Protein AF-A0A0D7AIY3-F1 (afdb_monomer)

Mean predicted aligned error: 9.05 Å

Secondary structure (DSSP, 8-state):
-EE-SS-HHHHHHHHHHHHTT-GGGSS-EE-GGGG---HHHHHS-------THHHHHH-BS-TTSSS-PBP-TTS--EEES-GGGGTTSGGGEEE-----HHHHHHHHHHHHHHHH--SSSSHHHHHH-----HHHHHHHHHHHHTT-S-HHHHHHTTGGG-TT---TT----------------GGGS-TT--GGGSHHHHHHHHHHHHHHHHHTT----------

Structure (mmCIF, N/CA/C/O backbone):
data_AF-A0A0D7AIY3-F1
#
_entry.id   AF-A0A0D7AIY3-F1
#
loop_
_atom_site.group_PDB
_atom_site.id
_atom_site.type_symbol
_atom_site.label_atom_id
_atom_site.label_alt_id
_atom_site.label_comp_id
_atom_site.label_asym_id
_atom_site.label_entity_id
_atom_site.label_seq_id
_atom_site.pdbx_PDB_ins_code
_atom_site.Cartn_x
_atom_site.Cartn_y
_atom_site.Cartn_z
_atom_site.occupancy
_atom_site.B_iso_or_equiv
_atom_site.auth_seq_id
_atom_site.auth_comp_id
_atom_site.auth_asym_id
_atom_site.auth_atom_id
_atom_site.pdbx_PDB_model_num
ATOM 1 N N . MET A 1 1 ? -4.088 -6.810 -6.093 1.00 93.50 1 MET A N 1
ATOM 2 C CA . MET A 1 1 ? -3.017 -7.833 -6.124 1.00 93.50 1 MET A CA 1
ATOM 3 C C . MET A 1 1 ? -2.343 -7.869 -4.767 1.00 93.50 1 MET A C 1
ATOM 5 O O . MET A 1 1 ? -2.075 -6.802 -4.228 1.00 93.50 1 MET A O 1
ATOM 9 N N . ILE A 1 2 ? -2.029 -9.062 -4.266 1.00 97.25 2 ILE A N 1
ATOM 10 C CA . ILE A 1 2 ? -1.171 -9.271 -3.094 1.00 97.25 2 ILE A CA 1
ATOM 11 C C . ILE A 1 2 ? 0.166 -9.843 -3.556 1.00 97.25 2 ILE A C 1
ATOM 13 O O . ILE A 1 2 ? 0.197 -10.751 -4.381 1.00 97.25 2 ILE A O 1
ATOM 17 N N . TRP A 1 3 ? 1.270 -9.312 -3.030 1.00 97.81 3 TRP A N 1
ATOM 18 C CA . TRP A 1 3 ? 2.608 -9.852 -3.262 1.00 97.81 3 TRP A CA 1
ATOM 19 C C . TRP A 1 3 ? 3.368 -9.908 -1.939 1.00 97.81 3 TRP A C 1
ATOM 21 O O . TRP A 1 3 ? 3.744 -8.871 -1.399 1.00 97.81 3 TRP A O 1
ATOM 31 N N . SER A 1 4 ? 3.584 -11.102 -1.398 1.00 96.94 4 SER A N 1
ATOM 32 C CA . SER A 1 4 ? 4.187 -11.313 -0.081 1.00 96.94 4 SER A CA 1
ATOM 33 C C . SER A 1 4 ? 5.540 -12.021 -0.171 1.00 96.94 4 SER A C 1
ATOM 35 O O . SER A 1 4 ? 5.775 -12.837 -1.060 1.00 96.94 4 SER A O 1
ATOM 37 N N . SER A 1 5 ? 6.434 -11.715 0.775 1.00 95.94 5 SER A N 1
ATOM 38 C CA . SER A 1 5 ? 7.714 -12.419 0.946 1.00 95.94 5 SER A CA 1
ATOM 39 C C . SER A 1 5 ? 7.600 -13.689 1.802 1.00 95.94 5 SER A C 1
ATOM 41 O O . SER A 1 5 ? 8.601 -14.400 1.957 1.00 95.94 5 SER A O 1
ATOM 43 N N . ALA A 1 6 ? 6.412 -13.970 2.350 1.00 96.38 6 ALA A N 1
ATOM 44 C CA . ALA A 1 6 ? 6.097 -15.177 3.110 1.00 96.38 6 ALA A CA 1
ATOM 45 C C . ALA A 1 6 ? 5.808 -16.376 2.194 1.00 96.38 6 ALA A C 1
ATOM 47 O O . ALA A 1 6 ? 5.492 -16.216 1.013 1.00 96.38 6 ALA A O 1
ATOM 48 N N . GLN A 1 7 ? 5.933 -17.588 2.736 1.00 96.62 7 GLN A N 1
ATOM 49 C CA . GLN A 1 7 ? 5.678 -18.814 1.979 1.00 96.62 7 GLN A CA 1
ATOM 50 C C . GLN A 1 7 ? 4.193 -18.951 1.594 1.00 96.62 7 GLN A C 1
ATOM 52 O O . GLN A 1 7 ? 3.335 -18.420 2.303 1.00 96.62 7 GLN A O 1
ATOM 57 N N . PRO A 1 8 ? 3.868 -19.692 0.514 1.00 97.69 8 PRO A N 1
ATOM 58 C CA . PRO A 1 8 ? 2.501 -19.798 -0.002 1.00 97.69 8 PRO A CA 1
ATOM 59 C C . PRO A 1 8 ? 1.444 -20.178 1.041 1.00 97.69 8 PRO A C 1
ATOM 61 O O . PRO A 1 8 ? 0.376 -19.576 1.064 1.00 97.69 8 PRO A O 1
ATOM 64 N N . HIS A 1 9 ? 1.749 -21.115 1.946 1.00 97.06 9 HIS A N 1
ATOM 65 C CA . HIS A 1 9 ? 0.802 -21.540 2.981 1.00 97.06 9 HIS A CA 1
ATOM 66 C C . HIS A 1 9 ? 0.438 -20.394 3.943 1.00 97.06 9 HIS A C 1
ATOM 68 O O . HIS A 1 9 ? -0.735 -20.208 4.250 1.00 97.06 9 HIS A O 1
ATOM 74 N N . SER A 1 10 ? 1.418 -19.584 4.366 1.00 96.88 10 SER A N 1
ATOM 75 C CA . SER A 1 10 ? 1.182 -18.444 5.259 1.00 96.88 10 SER A CA 1
ATOM 76 C C . SER A 1 10 ? 0.397 -17.346 4.543 1.00 96.88 10 SER A C 1
ATOM 78 O O . SER A 1 10 ? -0.487 -16.733 5.127 1.00 96.88 10 SER A O 1
ATOM 80 N N . VAL A 1 11 ? 0.700 -17.101 3.262 1.00 97.25 11 VAL A N 1
ATOM 81 C CA . VAL A 1 11 ? -0.032 -16.120 2.445 1.00 97.25 11 VAL A CA 1
ATOM 82 C C . VAL A 1 11 ? -1.482 -16.543 2.249 1.00 97.25 11 VAL A C 1
ATOM 84 O O . VAL A 1 11 ? -2.364 -15.696 2.332 1.00 97.25 11 VAL A O 1
ATOM 87 N N . SER A 1 12 ? -1.732 -17.835 2.030 1.00 95.50 12 SER A N 1
ATOM 88 C CA . SER A 1 12 ? -3.086 -18.371 1.894 1.00 95.50 12 SER A CA 1
ATOM 89 C C . SER A 1 12 ? -3.919 -18.142 3.157 1.00 95.50 12 SER A C 1
ATOM 91 O O . SER A 1 12 ? -5.044 -17.663 3.047 1.00 95.50 12 SER A O 1
ATOM 93 N N . ASP A 1 13 ? -3.371 -18.448 4.338 1.00 94.81 13 ASP A N 1
ATOM 94 C CA . ASP A 1 13 ? -4.053 -18.223 5.620 1.00 94.81 13 ASP A CA 1
ATOM 95 C C . ASP A 1 13 ? -4.334 -16.727 5.845 1.00 94.81 13 ASP A C 1
ATOM 97 O O . ASP A 1 13 ? -5.490 -16.341 6.020 1.00 94.81 13 ASP A O 1
ATOM 101 N N . MET A 1 14 ? -3.319 -15.865 5.701 1.00 94.62 14 MET A N 1
ATOM 102 C CA . MET A 1 14 ? -3.486 -14.411 5.842 1.00 94.62 14 MET A CA 1
ATOM 103 C C . MET A 1 14 ? -4.541 -13.841 4.887 1.00 94.62 14 MET A C 1
ATOM 105 O O . MET A 1 14 ? -5.381 -13.050 5.300 1.00 94.62 14 MET A O 1
ATOM 109 N N . VAL A 1 15 ? -4.525 -14.237 3.610 1.00 94.88 15 VAL A N 1
ATOM 110 C CA . VAL A 1 15 ? -5.493 -13.721 2.632 1.00 94.88 15 VAL A CA 1
ATOM 111 C C . VAL A 1 15 ? -6.910 -14.182 2.963 1.00 94.88 15 VAL A C 1
ATOM 113 O O . VAL A 1 15 ? -7.811 -13.352 2.928 1.00 94.88 15 VAL A O 1
ATOM 116 N N . SER A 1 16 ? -7.106 -15.449 3.345 1.00 92.94 16 SER A N 1
ATOM 117 C CA . SER A 1 16 ? -8.440 -15.943 3.717 1.00 92.94 16 SER A CA 1
ATOM 118 C C . SER A 1 16 ? -9.047 -15.190 4.904 1.00 92.94 16 SER A C 1
ATOM 120 O O . SER A 1 16 ? -10.242 -14.912 4.910 1.00 92.94 16 SER A O 1
ATOM 122 N N . ARG A 1 17 ? -8.215 -14.800 5.879 1.00 90.94 17 ARG A N 1
ATOM 1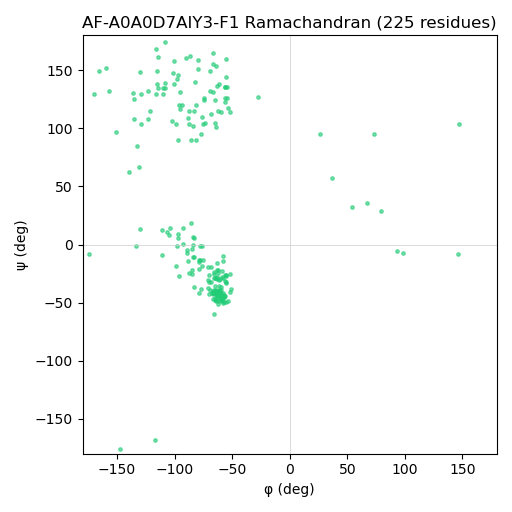23 C CA . ARG A 1 17 ? -8.641 -14.041 7.061 1.00 90.94 17 ARG A CA 1
ATOM 124 C C . ARG A 1 17 ? -8.884 -12.564 6.762 1.00 90.94 17 ARG A C 1
ATOM 126 O O . ARG A 1 17 ? -9.799 -11.983 7.315 1.00 90.94 17 ARG A O 1
ATOM 133 N N . CYS A 1 18 ? -8.064 -11.943 5.913 1.00 90.12 18 CYS A N 1
ATOM 134 C CA . CYS A 1 18 ? -8.168 -10.505 5.644 1.00 90.12 18 CYS A CA 1
ATOM 135 C C . CYS A 1 18 ? -9.191 -10.141 4.559 1.00 90.12 18 CYS A C 1
ATOM 137 O O . CYS A 1 18 ? -9.637 -8.998 4.524 1.00 90.12 18 CYS A O 1
ATOM 139 N N . PHE A 1 19 ? -9.495 -11.053 3.631 1.00 90.38 19 PHE A N 1
ATOM 140 C CA . PHE A 1 19 ? -10.350 -10.766 2.475 1.00 90.38 19 PHE A CA 1
ATOM 141 C C . PHE A 1 19 ? -11.707 -11.475 2.518 1.00 90.38 19 PHE A C 1
ATOM 143 O O . PHE A 1 19 ? -12.545 -11.144 1.690 1.00 90.38 19 PHE A O 1
ATOM 150 N N . GLU A 1 20 ? -11.938 -12.409 3.448 1.00 85.81 20 GLU A N 1
ATOM 151 C CA . GLU A 1 20 ? -13.248 -13.006 3.771 1.00 85.81 20 GLU A CA 1
ATOM 152 C C . GLU A 1 20 ? -14.184 -13.241 2.560 1.00 85.81 20 GLU A C 1
ATOM 154 O O . GLU A 1 20 ? -15.304 -12.734 2.502 1.00 85.81 20 GLU A O 1
ATOM 159 N N . GLY A 1 21 ? -13.741 -14.005 1.555 1.00 85.94 21 GLY A N 1
ATOM 160 C CA . GLY A 1 21 ? -14.555 -14.314 0.367 1.00 85.94 21 GLY A CA 1
ATOM 161 C C . GLY A 1 21 ? -14.370 -13.370 -0.831 1.00 85.94 21 GLY A C 1
ATOM 162 O O . GLY A 1 21 ? -14.884 -13.655 -1.917 1.00 85.94 21 GLY A O 1
ATOM 163 N N . HIS A 1 22 ? -13.595 -12.295 -0.676 1.00 91.62 22 HIS A N 1
ATOM 164 C CA . HIS A 1 22 ? -13.191 -11.374 -1.746 1.00 91.62 22 HIS A CA 1
ATOM 165 C C . HIS A 1 22 ? -11.843 -11.740 -2.391 1.00 91.62 22 HIS A C 1
ATOM 167 O O . HIS A 1 22 ? -11.256 -10.947 -3.129 1.00 91.62 22 HIS A O 1
ATOM 173 N N . GLU A 1 23 ? -11.315 -12.948 -2.171 1.00 91.50 23 GLU A N 1
ATOM 174 C CA . GLU A 1 23 ? -10.031 -13.365 -2.753 1.00 91.50 23 GLU A CA 1
ATOM 175 C C . GLU A 1 23 ? -10.087 -13.405 -4.283 1.00 91.50 23 GLU A C 1
ATOM 177 O O . GLU A 1 23 ? -9.083 -13.171 -4.955 1.00 91.50 23 GLU A O 1
ATOM 182 N N . ARG A 1 24 ? -11.274 -13.676 -4.841 1.00 90.81 24 ARG A N 1
ATOM 183 C CA . ARG A 1 24 ? -11.520 -13.706 -6.291 1.00 90.81 24 ARG A CA 1
ATOM 184 C C . ARG A 1 24 ? -11.485 -12.323 -6.937 1.00 90.81 24 ARG A C 1
ATOM 186 O O . ARG A 1 24 ? -11.265 -12.240 -8.141 1.00 90.81 24 ARG A O 1
ATOM 193 N N . ASP A 1 25 ? -11.644 -11.264 -6.147 1.00 92.25 25 ASP A N 1
ATOM 194 C CA . ASP A 1 25 ? -11.563 -9.881 -6.626 1.00 92.25 25 ASP A CA 1
ATOM 195 C C . ASP A 1 25 ? -10.094 -9.438 -6.800 1.00 92.25 25 ASP A C 1
ATOM 197 O O . ASP A 1 25 ? -9.789 -8.423 -7.434 1.00 92.25 25 ASP A O 1
ATOM 201 N N . LEU A 1 26 ? -9.139 -10.212 -6.266 1.00 92.88 26 LEU A N 1
ATOM 202 C CA . LEU A 1 26 ? -7.713 -9.960 -6.423 1.00 92.88 26 LEU A CA 1
ATOM 203 C C . LEU A 1 26 ? -7.212 -10.482 -7.773 1.00 92.88 26 LEU A C 1
ATOM 205 O O . LEU A 1 26 ? -7.154 -11.682 -8.012 1.00 92.88 26 LEU A O 1
ATOM 209 N N . ALA A 1 27 ? -6.682 -9.577 -8.601 1.00 92.56 27 ALA A N 1
ATOM 210 C CA . ALA A 1 27 ? -6.061 -9.937 -9.884 1.00 92.56 27 ALA A CA 1
ATOM 211 C C . ALA A 1 27 ? -4.927 -10.984 -9.780 1.00 92.56 27 ALA A C 1
ATOM 213 O O . ALA A 1 27 ? -4.635 -11.675 -10.750 1.00 92.56 27 ALA A O 1
ATOM 214 N N . ALA A 1 28 ? -4.252 -11.062 -8.628 1.00 95.12 28 ALA A N 1
ATOM 215 C CA . ALA A 1 28 ? -3.238 -12.072 -8.332 1.00 95.12 28 ALA A CA 1
ATOM 216 C C . ALA A 1 28 ? -2.915 -12.105 -6.830 1.00 95.12 28 ALA A C 1
ATOM 218 O O . ALA A 1 28 ? -2.932 -11.064 -6.157 1.00 95.12 28 ALA A O 1
ATOM 219 N N . ILE A 1 29 ? -2.546 -13.294 -6.343 1.00 97.06 29 ILE A N 1
ATOM 220 C CA . ILE A 1 29 ? -1.984 -13.543 -5.011 1.00 97.06 29 ILE A CA 1
ATOM 221 C C . ILE A 1 29 ? -0.633 -14.227 -5.210 1.00 97.06 29 ILE A C 1
ATOM 223 O O . ILE A 1 29 ? -0.560 -15.376 -5.635 1.00 97.06 29 ILE A O 1
ATOM 227 N N . TRP A 1 30 ? 0.443 -13.499 -4.942 1.00 97.94 30 TRP A N 1
ATOM 228 C CA . TRP A 1 30 ? 1.815 -13.947 -5.143 1.00 97.94 30 TRP A CA 1
ATOM 229 C C . TRP A 1 30 ? 2.545 -14.061 -3.810 1.00 97.94 30 TRP A C 1
ATOM 231 O O . TRP A 1 30 ? 2.484 -13.158 -2.974 1.00 97.94 30 TRP A O 1
ATOM 241 N N . ALA A 1 31 ? 3.264 -15.163 -3.626 1.00 97.81 31 ALA A N 1
ATOM 242 C CA . ALA A 1 31 ? 4.008 -15.468 -2.411 1.00 97.81 31 ALA A CA 1
ATOM 243 C C . ALA A 1 31 ? 5.517 -15.552 -2.694 1.00 97.81 31 ALA A C 1
ATOM 245 O O . ALA A 1 31 ? 5.999 -15.138 -3.755 1.00 97.81 31 ALA A O 1
ATOM 246 N N . ARG A 1 32 ? 6.287 -16.060 -1.728 1.00 97.62 32 ARG A N 1
ATOM 247 C CA . ARG A 1 32 ? 7.754 -16.137 -1.781 1.00 97.62 32 ARG A CA 1
ATOM 248 C C . ARG A 1 32 ? 8.303 -16.862 -3.011 1.00 97.62 32 ARG A C 1
ATOM 250 O O . ARG A 1 32 ? 9.356 -16.488 -3.521 1.00 97.62 32 ARG A O 1
ATOM 257 N N . ASP A 1 33 ? 7.587 -17.866 -3.492 1.00 96.75 33 ASP A N 1
ATOM 258 C CA . ASP A 1 33 ? 7.883 -18.662 -4.688 1.00 96.75 33 ASP A CA 1
ATOM 259 C C . ASP A 1 33 ? 7.874 -17.830 -5.982 1.00 96.75 33 ASP A C 1
ATOM 261 O O . ASP A 1 33 ? 8.537 -18.166 -6.961 1.00 96.75 33 ASP A O 1
ATOM 265 N N . THR A 1 34 ? 7.206 -16.676 -5.977 1.00 96.50 34 THR A N 1
ATOM 266 C CA . THR A 1 34 ? 7.133 -15.773 -7.133 1.00 96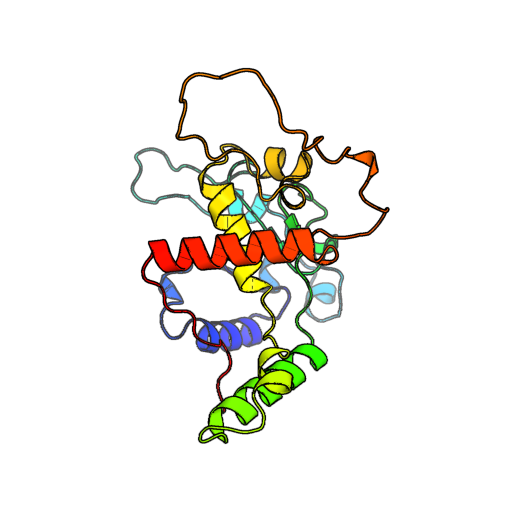.50 34 THR A CA 1
ATOM 267 C C . THR A 1 34 ? 8.257 -14.733 -7.192 1.00 96.50 34 THR A C 1
ATOM 269 O O . THR A 1 34 ? 8.328 -13.981 -8.168 1.00 96.50 34 THR A O 1
ATOM 272 N N . LEU A 1 35 ? 9.132 -14.668 -6.184 1.00 95.81 35 LEU A N 1
ATOM 273 C CA . LEU A 1 35 ? 10.164 -13.629 -6.054 1.00 95.81 35 LEU A CA 1
ATOM 274 C C . LEU A 1 35 ? 11.454 -13.915 -6.841 1.00 95.81 35 LEU A C 1
ATOM 276 O O . LEU A 1 35 ? 12.374 -13.101 -6.806 1.00 95.81 35 LEU A O 1
ATOM 280 N N . GLY A 1 36 ? 11.529 -15.045 -7.553 1.00 94.62 36 GLY A N 1
ATOM 281 C CA . GLY A 1 36 ? 12.718 -15.424 -8.327 1.00 94.62 36 GLY A CA 1
ATOM 282 C C . GLY A 1 36 ? 13.927 -15.746 -7.444 1.00 94.62 36 GLY A C 1
ATOM 283 O O . GLY A 1 36 ? 15.053 -15.400 -7.792 1.00 94.62 36 GLY A O 1
ATOM 284 N N . LEU A 1 37 ? 13.678 -16.349 -6.280 1.00 96.12 37 LEU A N 1
ATOM 285 C CA . LEU A 1 37 ? 14.709 -16.752 -5.324 1.00 96.12 37 LEU A CA 1
ATOM 286 C C . LEU A 1 37 ? 15.365 -18.067 -5.753 1.00 96.12 37 LEU A C 1
ATOM 288 O O . LEU A 1 37 ? 14.717 -18.919 -6.363 1.00 96.12 37 LEU A O 1
ATOM 292 N N . THR A 1 38 ? 16.634 -18.255 -5.387 1.00 96.38 38 THR A N 1
ATOM 293 C CA . THR 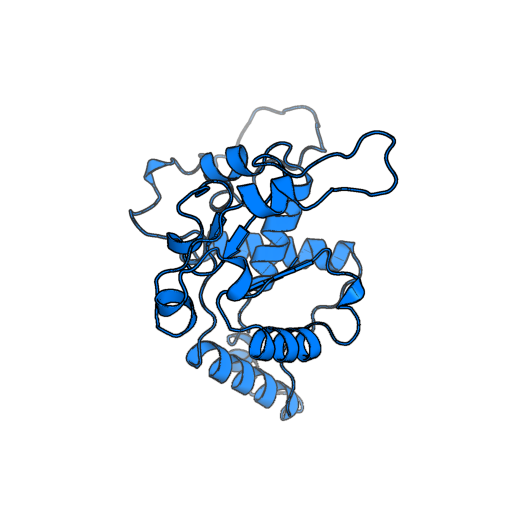A 1 38 ? 17.242 -19.593 -5.396 1.00 96.38 38 THR A CA 1
ATOM 294 C C . THR A 1 38 ? 16.591 -20.480 -4.332 1.00 96.38 38 THR A C 1
ATOM 296 O O . THR A 1 38 ? 15.935 -19.982 -3.420 1.00 96.38 38 THR A O 1
ATOM 299 N N . GLU A 1 39 ? 16.798 -21.794 -4.411 1.00 96.31 39 GLU A N 1
ATOM 300 C CA . GLU A 1 39 ? 16.286 -22.736 -3.407 1.00 96.31 39 GLU A CA 1
ATOM 301 C C . GLU A 1 39 ? 16.774 -22.395 -1.986 1.00 96.31 39 GLU A C 1
ATOM 303 O O . GLU A 1 39 ? 15.976 -22.290 -1.059 1.00 96.31 39 GLU A O 1
ATOM 308 N N . ASP A 1 40 ? 18.065 -22.099 -1.830 1.00 95.31 40 ASP A N 1
ATOM 309 C CA . ASP A 1 40 ? 18.647 -21.661 -0.554 1.00 95.31 40 ASP A CA 1
ATOM 310 C C . ASP A 1 40 ? 17.983 -20.373 -0.031 1.00 95.31 40 ASP A C 1
ATOM 312 O O . ASP A 1 40 ? 17.491 -20.305 1.099 1.00 95.31 40 ASP A O 1
ATOM 316 N N . GLN A 1 41 ? 17.848 -19.366 -0.898 1.00 95.75 41 GLN A N 1
ATOM 317 C CA . GLN A 1 41 ? 17.151 -18.128 -0.557 1.00 95.75 41 GLN A CA 1
ATOM 318 C C . GLN A 1 41 ? 15.671 -18.360 -0.255 1.00 95.75 41 GLN A C 1
ATOM 320 O O . GLN A 1 41 ? 15.082 -17.585 0.493 1.00 95.75 41 GLN A O 1
ATOM 325 N N . TYR A 1 42 ? 15.037 -19.379 -0.830 1.00 96.12 42 TYR A N 1
ATOM 326 C CA . TYR A 1 42 ? 13.640 -19.698 -0.581 1.00 96.12 42 TYR A CA 1
ATOM 327 C C . TYR A 1 42 ? 13.437 -20.244 0.840 1.00 96.12 42 TYR A C 1
ATOM 329 O O . TYR A 1 42 ? 12.517 -19.794 1.527 1.00 96.12 42 TYR A O 1
ATOM 337 N N . TYR A 1 43 ? 14.318 -21.124 1.319 1.00 94.38 43 TYR A N 1
ATOM 338 C CA . TYR A 1 43 ? 14.192 -21.745 2.644 1.00 94.38 43 TYR A CA 1
ATOM 339 C C . TYR A 1 43 ? 14.842 -20.954 3.791 1.00 94.38 43 TYR A C 1
ATOM 341 O O . TYR A 1 43 ? 14.522 -21.203 4.954 1.00 94.38 43 TYR A O 1
ATOM 349 N N . HIS A 1 44 ? 15.682 -19.960 3.493 1.00 93.31 44 HIS A N 1
ATOM 350 C CA . HIS A 1 44 ? 16.370 -19.150 4.503 1.00 93.31 44 HIS A CA 1
ATOM 351 C C . HIS A 1 44 ? 15.981 -17.662 4.477 1.00 93.31 44 HIS A C 1
ATOM 353 O O . HIS A 1 44 ? 15.298 -17.164 3.574 1.00 93.31 44 HIS A O 1
ATOM 359 N N . LYS A 1 45 ? 16.388 -16.917 5.516 1.00 89.88 45 LYS A N 1
ATOM 360 C CA . LYS A 1 45 ? 16.187 -15.463 5.575 1.00 89.88 45 LYS A CA 1
ATOM 361 C C . LYS A 1 45 ? 17.075 -14.804 4.521 1.00 89.88 45 LYS A C 1
ATOM 363 O O . LYS A 1 45 ? 18.293 -14.788 4.652 1.00 89.88 45 LYS A O 1
ATOM 368 N N . ALA A 1 46 ? 16.449 -14.227 3.504 1.00 91.88 46 ALA A N 1
ATOM 369 C CA . ALA A 1 46 ? 17.124 -13.525 2.424 1.00 91.88 46 ALA A CA 1
ATOM 370 C C . ALA A 1 46 ? 16.484 -12.152 2.208 1.00 91.88 46 ALA A C 1
ATOM 372 O O . ALA A 1 46 ? 15.274 -11.978 2.388 1.00 91.88 46 ALA A O 1
ATOM 373 N N . GLN A 1 47 ? 17.288 -11.172 1.790 1.00 92.75 47 GLN A N 1
ATOM 374 C CA . GLN A 1 47 ? 16.745 -9.917 1.282 1.00 92.75 47 GLN A CA 1
ATOM 375 C C . GLN A 1 47 ? 15.974 -10.208 -0.008 1.00 92.75 47 GLN A C 1
ATOM 377 O O . GLN A 1 47 ? 16.523 -10.753 -0.963 1.00 92.75 47 GLN A O 1
ATOM 382 N N . THR A 1 48 ? 14.704 -9.813 -0.042 1.00 95.44 48 THR A N 1
ATOM 383 C CA . THR A 1 48 ? 13.828 -10.027 -1.198 1.00 95.44 48 THR A CA 1
ATOM 384 C C . THR A 1 48 ? 13.702 -8.761 -2.042 1.00 95.44 48 THR A C 1
ATOM 386 O O . THR A 1 48 ? 13.969 -7.650 -1.584 1.00 95.44 48 THR A O 1
ATOM 389 N N . THR A 1 49 ? 13.337 -8.915 -3.314 1.00 96.81 49 THR A N 1
ATOM 390 C CA . THR A 1 49 ? 13.071 -7.802 -4.234 1.00 96.81 49 THR A CA 1
ATOM 391 C C . THR A 1 49 ? 11.811 -8.098 -5.028 1.00 96.81 49 THR A C 1
ATOM 393 O O . THR A 1 49 ? 11.688 -9.164 -5.621 1.00 96.81 49 THR A O 1
ATOM 396 N N . LYS A 1 50 ? 10.893 -7.136 -5.064 1.00 97.88 50 LYS A N 1
ATOM 397 C CA . LYS A 1 50 ? 9.648 -7.180 -5.827 1.00 97.88 50 LYS A CA 1
ATOM 398 C C . LYS A 1 50 ? 9.853 -6.433 -7.141 1.00 97.88 50 LYS A C 1
ATOM 400 O O . LYS A 1 50 ? 9.677 -5.222 -7.217 1.00 97.88 50 LYS A O 1
ATOM 405 N N . ASN A 1 51 ? 10.295 -7.151 -8.171 1.00 97.56 51 ASN A N 1
ATOM 406 C CA . ASN A 1 51 ? 10.527 -6.570 -9.492 1.00 97.56 51 ASN A CA 1
ATOM 407 C C . ASN A 1 51 ? 9.199 -6.313 -10.223 1.00 97.56 51 ASN A C 1
ATOM 409 O O . ASN A 1 51 ? 8.614 -7.248 -10.771 1.00 97.56 51 ASN A O 1
ATOM 413 N N . LEU A 1 52 ? 8.749 -5.057 -10.295 1.00 97.62 52 LEU A N 1
ATOM 414 C CA . LEU A 1 52 ? 7.475 -4.695 -10.930 1.00 97.62 52 LEU A CA 1
ATOM 415 C C . LEU A 1 52 ? 7.417 -5.002 -12.434 1.00 97.62 52 LEU A C 1
ATOM 417 O O . LEU A 1 52 ? 6.324 -5.118 -12.979 1.00 97.62 52 LEU A O 1
ATOM 421 N N . ALA A 1 53 ? 8.554 -5.242 -13.097 1.00 96.31 53 ALA A N 1
ATOM 422 C CA . ALA A 1 53 ? 8.547 -5.739 -14.473 1.00 96.31 53 ALA A CA 1
ATOM 423 C C . ALA A 1 53 ? 7.797 -7.078 -14.617 1.00 96.31 53 ALA A C 1
ATOM 425 O O . ALA A 1 53 ? 7.214 -7.333 -15.668 1.00 96.31 53 ALA A O 1
ATOM 426 N N . LYS A 1 54 ? 7.776 -7.908 -13.563 1.00 95.69 54 LYS A N 1
ATOM 427 C CA . LYS A 1 54 ? 7.070 -9.193 -13.552 1.00 95.69 54 LYS A CA 1
ATOM 428 C C . LYS A 1 54 ? 5.542 -9.022 -13.661 1.00 95.69 54 LYS A C 1
ATOM 430 O O . LYS A 1 54 ? 4.987 -9.482 -14.657 1.00 95.69 54 LYS A O 1
ATOM 435 N N . PRO A 1 55 ? 4.842 -8.316 -12.745 1.00 94.69 55 PRO A N 1
ATOM 436 C CA . PRO A 1 55 ? 3.405 -8.092 -12.901 1.00 94.69 55 PRO A CA 1
ATOM 437 C C . PRO A 1 55 ? 3.059 -7.255 -14.139 1.00 94.69 55 PRO A C 1
ATOM 439 O O . PRO A 1 55 ? 2.010 -7.474 -14.726 1.00 94.69 55 PRO A O 1
ATOM 442 N N . TRP A 1 56 ? 3.929 -6.352 -14.607 1.00 94.81 56 TRP A N 1
ATOM 443 C CA . TRP A 1 56 ? 3.694 -5.630 -15.872 1.00 94.81 56 TRP A CA 1
ATOM 444 C C . TRP A 1 56 ? 3.719 -6.537 -17.107 1.00 94.81 56 TRP A C 1
ATOM 446 O O . TRP A 1 56 ? 3.080 -6.235 -18.117 1.00 94.81 56 TRP A O 1
ATOM 456 N N . ALA A 1 57 ? 4.483 -7.629 -17.055 1.00 92.75 57 ALA A N 1
ATOM 457 C CA . ALA A 1 57 ? 4.557 -8.599 -18.135 1.00 92.75 57 ALA A CA 1
ATOM 458 C C . ALA A 1 57 ? 3.410 -9.619 -18.088 1.00 92.75 57 ALA A C 1
ATOM 460 O O . ALA A 1 57 ? 2.934 -10.019 -19.152 1.00 92.75 57 ALA A O 1
ATOM 461 N N . GLU A 1 58 ? 2.998 -10.020 -16.881 1.00 91.69 58 GLU A N 1
ATOM 462 C CA . GLU A 1 58 ? 2.056 -11.121 -16.637 1.00 91.69 58 GLU A CA 1
ATOM 463 C C . GLU A 1 58 ? 0.597 -10.672 -16.451 1.00 91.69 58 GLU A C 1
ATOM 465 O O . GLU A 1 58 ? -0.303 -11.444 -16.766 1.00 91.69 58 GLU A O 1
ATOM 470 N N . LEU A 1 59 ? 0.339 -9.445 -15.977 1.00 88.75 59 LEU A N 1
ATOM 471 C CA . LEU A 1 59 ? -1.011 -8.964 -15.655 1.00 88.75 59 LEU A CA 1
ATOM 472 C C . LEU A 1 59 ? -1.498 -7.894 -16.646 1.00 88.75 59 LEU A C 1
ATOM 474 O O . LEU A 1 59 ? -0.794 -6.930 -16.963 1.00 88.75 59 LEU A O 1
ATOM 478 N N . SER A 1 60 ? -2.743 -8.037 -17.104 1.00 81.56 60 SER A N 1
ATOM 479 C CA . SER A 1 60 ? -3.455 -7.065 -17.947 1.00 81.56 60 SER A CA 1
ATOM 480 C C . SER A 1 60 ? -4.457 -6.230 -17.144 1.00 81.56 60 SER A C 1
ATOM 482 O O . SER A 1 60 ? -5.068 -6.730 -16.208 1.00 81.56 60 SER A O 1
ATOM 484 N N . ILE A 1 61 ? -4.662 -4.969 -17.544 1.00 71.06 61 ILE A N 1
ATOM 485 C CA . ILE A 1 61 ? -5.576 -4.010 -16.888 1.00 71.06 61 ILE A CA 1
ATOM 486 C C . ILE A 1 61 ? -7.052 -4.387 -17.095 1.00 71.06 61 ILE A C 1
ATOM 488 O O . ILE A 1 61 ? -7.891 -4.110 -16.244 1.00 71.06 61 ILE A O 1
ATOM 492 N N . SER A 1 62 ? -7.392 -4.992 -18.235 1.00 64.00 62 SER A N 1
ATOM 493 C CA . SER A 1 62 ? -8.755 -5.422 -18.548 1.00 64.00 62 SER A CA 1
ATOM 494 C C . SER A 1 62 ? -8.736 -6.529 -19.595 1.00 64.00 62 SER A C 1
ATOM 496 O O . SER A 1 62 ? -8.081 -6.388 -20.629 1.00 64.00 62 SER A O 1
ATOM 498 N N . GLU A 1 63 ? -9.483 -7.602 -19.347 1.00 57.09 63 GLU A N 1
ATOM 499 C CA . GLU A 1 63 ? -9.706 -8.679 -20.320 1.00 57.09 63 GLU A CA 1
ATOM 500 C C . GLU A 1 63 ? -10.703 -8.279 -21.428 1.00 57.09 63 GLU A C 1
ATOM 502 O O . GLU A 1 63 ? -10.790 -8.949 -22.454 1.00 57.09 63 GLU A O 1
ATOM 507 N N . HIS A 1 64 ? -11.439 -7.171 -21.256 1.00 53.75 64 HIS A N 1
ATOM 508 C CA . HIS A 1 64 ? -12.565 -6.778 -22.118 1.00 53.75 64 HIS A CA 1
ATOM 509 C C . HIS A 1 64 ? -12.271 -5.624 -23.093 1.00 53.75 64 HIS A C 1
ATOM 511 O O . HIS A 1 64 ? -13.183 -5.143 -23.766 1.00 53.75 64 HIS A O 1
ATOM 517 N N . VAL A 1 65 ? -11.017 -5.176 -23.211 1.00 57.06 65 VAL A N 1
ATOM 518 C CA . VAL A 1 65 ? -10.618 -4.136 -24.176 1.00 57.06 65 VAL A CA 1
ATOM 519 C C . VAL A 1 65 ? -9.960 -4.782 -25.395 1.00 57.06 65 VAL A C 1
ATOM 521 O O . VAL A 1 65 ? -9.121 -5.669 -25.267 1.00 57.06 65 VAL A O 1
ATOM 524 N N . THR A 1 66 ? -10.292 -4.292 -26.594 1.00 58.12 66 THR A N 1
ATOM 525 C CA . THR A 1 66 ? -9.785 -4.765 -27.902 1.00 58.12 66 THR A CA 1
ATOM 526 C C . THR A 1 66 ? -8.258 -4.708 -28.059 1.00 58.12 66 THR A C 1
ATOM 528 O O . THR A 1 66 ? -7.715 -5.242 -29.024 1.00 58.12 66 THR A O 1
ATOM 531 N N . SER A 1 67 ? -7.557 -4.075 -27.118 1.00 58.25 67 SER A N 1
ATOM 532 C CA . SER A 1 67 ? -6.107 -4.123 -26.955 1.00 58.25 67 SER A CA 1
ATOM 533 C C . SER A 1 67 ? -5.777 -4.324 -25.471 1.00 58.25 67 SER A C 1
ATOM 535 O O . SER A 1 67 ? -6.219 -3.501 -24.662 1.00 58.25 67 SER A O 1
ATOM 537 N N . PRO A 1 68 ? -4.990 -5.347 -25.089 1.00 60.31 68 PRO A N 1
ATOM 538 C CA . PRO A 1 68 ? -4.611 -5.559 -23.698 1.00 60.31 68 PRO A CA 1
ATOM 539 C C . PRO A 1 68 ? -3.740 -4.393 -23.228 1.00 60.31 68 PRO A C 1
ATOM 541 O O . PRO A 1 68 ? -2.563 -4.285 -23.581 1.00 60.31 68 PRO A O 1
ATOM 544 N N . GLN A 1 69 ? -4.323 -3.497 -22.435 1.00 73.44 69 GLN A N 1
ATOM 545 C CA . GLN A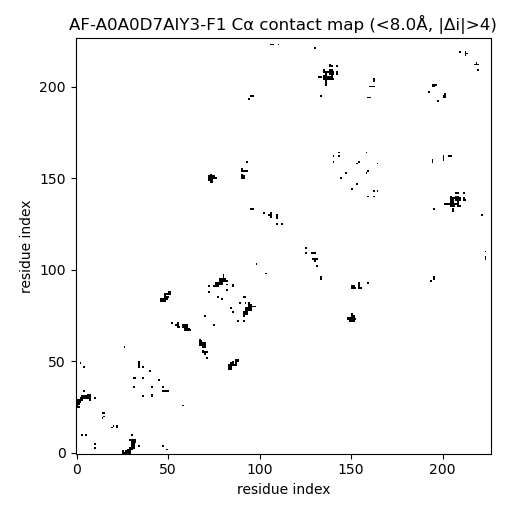 1 69 ? -3.563 -2.443 -21.785 1.00 73.44 69 GLN A CA 1
ATOM 546 C C . GLN A 1 69 ? -2.781 -3.083 -20.634 1.00 73.44 69 GLN A C 1
ATOM 548 O O . GLN A 1 69 ? -3.353 -3.770 -19.787 1.00 73.44 69 GLN A O 1
ATOM 553 N N . ARG A 1 70 ? -1.459 -2.909 -20.626 1.00 84.56 70 ARG A N 1
ATOM 554 C CA . ARG A 1 70 ? -0.586 -3.429 -19.568 1.00 84.56 70 ARG A CA 1
ATOM 555 C C . ARG A 1 70 ? -0.291 -2.341 -18.551 1.00 84.56 70 ARG A C 1
ATOM 557 O O . ARG A 1 70 ? -0.146 -1.171 -18.914 1.00 84.56 70 ARG A O 1
ATOM 564 N N . HIS A 1 71 ? -0.165 -2.738 -17.290 1.00 92.44 71 HIS A N 1
ATOM 565 C CA . HIS A 1 71 ? 0.367 -1.844 -16.273 1.00 92.44 71 HIS A CA 1
ATOM 566 C C . HIS A 1 71 ? 1.827 -1.487 -16.587 1.00 92.44 71 HIS A C 1
ATOM 568 O O . HIS A 1 71 ? 2.552 -2.224 -17.253 1.00 92.44 71 HIS A O 1
ATOM 574 N N . SER A 1 72 ? 2.256 -0.325 -16.109 1.00 95.44 72 SER A N 1
ATOM 575 C CA . SER A 1 72 ? 3.621 0.175 -16.259 1.00 95.44 72 SER A CA 1
ATOM 576 C C . SER A 1 72 ? 4.019 1.013 -15.046 1.00 95.44 72 SER A C 1
ATOM 578 O O . SER A 1 72 ? 3.233 1.187 -14.108 1.00 95.44 72 SER A O 1
ATOM 580 N N . ALA A 1 73 ? 5.211 1.611 -15.089 1.00 97.06 73 ALA A N 1
ATOM 581 C CA . ALA A 1 73 ? 5.648 2.580 -14.088 1.00 97.06 73 ALA A CA 1
ATOM 582 C C . ALA A 1 73 ? 4.672 3.767 -13.929 1.00 97.06 73 ALA A C 1
ATOM 584 O O . ALA A 1 73 ? 4.574 4.353 -12.854 1.00 97.06 73 ALA A O 1
ATOM 585 N N . SER A 1 74 ? 3.914 4.118 -14.969 1.00 96.62 74 SER A N 1
ATOM 586 C CA . SER A 1 74 ? 2.956 5.226 -14.908 1.00 96.62 74 SER A CA 1
ATOM 587 C C . SER A 1 74 ? 1.670 4.884 -14.153 1.00 96.62 74 SER A C 1
ATOM 589 O O . SER A 1 74 ? 0.970 5.799 -13.740 1.00 96.62 74 SER A O 1
ATOM 591 N N . THR A 1 75 ? 1.360 3.602 -13.954 1.00 94.75 75 THR A N 1
ATOM 592 C CA . THR A 1 75 ? 0.038 3.135 -13.491 1.00 94.75 75 THR A CA 1
ATOM 593 C C . THR A 1 75 ? 0.123 2.163 -12.316 1.00 94.75 75 THR A C 1
ATOM 595 O O . THR A 1 75 ? -0.831 1.434 -12.059 1.00 94.75 75 THR A O 1
ATOM 598 N N . THR A 1 76 ? 1.287 2.046 -11.676 1.00 96.62 76 THR A N 1
ATOM 599 C CA . THR A 1 76 ? 1.535 1.024 -10.651 1.00 96.62 76 THR A CA 1
ATOM 600 C C . THR A 1 76 ? 2.104 1.666 -9.404 1.00 96.62 76 THR A C 1
ATOM 602 O O . THR A 1 76 ? 3.099 2.381 -9.484 1.00 96.62 76 THR A O 1
ATOM 605 N N . LEU A 1 77 ? 1.512 1.361 -8.256 1.00 98.06 77 LEU A N 1
ATOM 606 C CA . LEU A 1 77 ? 2.056 1.669 -6.941 1.00 98.06 77 LEU A CA 1
ATOM 607 C C . LEU A 1 77 ? 2.350 0.352 -6.215 1.00 98.06 77 LEU A C 1
ATOM 609 O O . LEU A 1 77 ? 1.490 -0.519 -6.133 1.00 98.06 77 LEU A O 1
ATOM 613 N N . LEU A 1 78 ? 3.558 0.217 -5.686 1.00 98.31 78 LEU A N 1
ATOM 614 C CA . LEU A 1 78 ? 3.954 -0.794 -4.722 1.00 98.31 78 LEU A CA 1
ATOM 615 C C . LEU A 1 78 ? 3.822 -0.182 -3.328 1.00 98.31 78 LEU A C 1
ATOM 617 O O . LEU A 1 78 ? 4.523 0.773 -3.002 1.00 98.31 78 LEU A O 1
ATOM 621 N N . LEU A 1 79 ? 2.934 -0.741 -2.517 1.00 98.12 79 LEU A N 1
ATOM 622 C CA . LEU A 1 79 ? 2.824 -0.424 -1.099 1.00 98.12 79 LEU A CA 1
ATOM 623 C C . LEU A 1 79 ? 3.610 -1.471 -0.312 1.00 98.12 79 LEU A C 1
ATOM 625 O O . LEU A 1 79 ? 3.342 -2.666 -0.444 1.00 98.12 79 LEU A O 1
ATOM 629 N N . ASP A 1 80 ? 4.617 -1.042 0.441 1.00 97.31 80 ASP A N 1
ATOM 630 C CA . ASP A 1 80 ? 5.460 -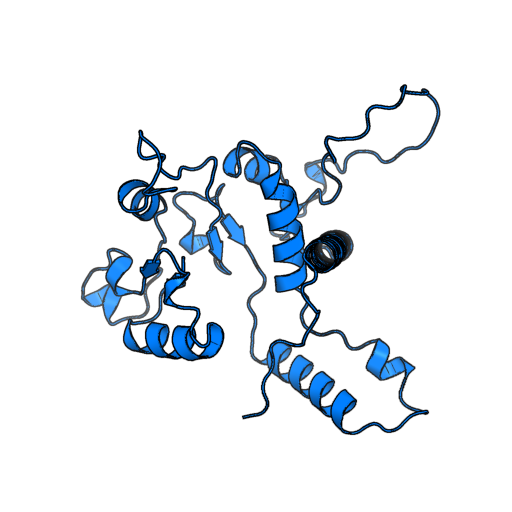1.948 1.223 1.00 97.31 80 ASP A CA 1
ATOM 631 C C . ASP A 1 80 ? 6.175 -1.185 2.351 1.00 97.31 80 ASP A C 1
ATOM 633 O O . ASP A 1 80 ? 6.449 0.000 2.199 1.00 97.31 80 ASP A O 1
ATOM 637 N N . ASP A 1 81 ? 6.507 -1.845 3.454 1.00 95.25 81 ASP A N 1
ATOM 638 C CA . ASP A 1 81 ? 7.242 -1.282 4.596 1.00 95.25 81 ASP A CA 1
ATOM 639 C C . ASP A 1 81 ? 8.759 -1.152 4.365 1.00 95.25 81 ASP A C 1
ATOM 641 O O . ASP A 1 81 ? 9.456 -0.466 5.110 1.00 95.25 81 ASP A O 1
ATOM 645 N N . SER A 1 82 ? 9.296 -1.792 3.321 1.00 94.12 82 SER A N 1
ATOM 646 C CA . SER A 1 82 ? 10.736 -1.881 3.092 1.00 94.12 82 SER A CA 1
ATOM 647 C C . SER A 1 82 ? 11.154 -1.280 1.747 1.00 94.12 82 SER A C 1
ATOM 649 O O . SER A 1 82 ? 10.887 -1.870 0.692 1.00 94.12 82 SER A O 1
ATOM 651 N N . PRO A 1 83 ? 11.936 -0.180 1.743 1.00 93.75 83 PRO A N 1
ATOM 652 C CA . PRO A 1 83 ? 12.495 0.395 0.516 1.00 93.75 83 PRO A CA 1
ATOM 653 C C . PRO A 1 83 ? 13.340 -0.599 -0.295 1.00 93.75 83 PRO A C 1
ATOM 655 O O . PRO A 1 83 ? 13.365 -0.562 -1.526 1.00 93.75 83 PRO A O 1
ATOM 658 N N . LEU A 1 84 ? 14.008 -1.544 0.379 1.00 94.88 84 LEU A N 1
ATOM 659 C CA . LEU A 1 84 ? 14.870 -2.536 -0.270 1.00 94.88 84 LEU A CA 1
ATOM 660 C C . LEU A 1 84 ? 14.101 -3.493 -1.185 1.00 94.88 84 LEU A C 1
ATOM 662 O O . LEU A 1 84 ? 14.666 -3.965 -2.178 1.00 94.88 84 LEU A O 1
ATOM 666 N N . LYS A 1 85 ? 12.821 -3.758 -0.898 1.00 95.38 85 LYS A N 1
ATOM 667 C CA . LYS A 1 85 ? 11.986 -4.603 -1.760 1.00 95.38 85 LYS A CA 1
ATOM 668 C C . LYS A 1 85 ? 11.658 -3.902 -3.079 1.00 95.38 85 LYS A C 1
ATOM 670 O O . LYS A 1 85 ? 11.496 -4.586 -4.085 1.00 95.38 85 LYS A O 1
ATOM 675 N N . ALA A 1 86 ? 11.647 -2.571 -3.105 1.00 96.56 86 ALA A N 1
ATOM 676 C CA . ALA A 1 86 ? 11.354 -1.765 -4.286 1.00 96.56 86 ALA A CA 1
ATOM 677 C C . ALA A 1 86 ? 12.597 -1.269 -5.044 1.00 96.56 86 ALA A C 1
ATOM 679 O O . ALA A 1 86 ? 12.469 -0.468 -5.968 1.00 96.56 86 ALA A O 1
ATOM 680 N N . ARG A 1 87 ? 13.805 -1.736 -4.696 1.00 96.56 87 ARG A N 1
ATOM 681 C CA . ARG A 1 87 ? 15.081 -1.188 -5.206 1.00 96.56 87 ARG A CA 1
ATOM 682 C C . ARG A 1 87 ? 15.203 -1.070 -6.734 1.00 96.56 87 ARG A C 1
ATOM 684 O O . ARG A 1 87 ? 15.986 -0.259 -7.210 1.00 96.56 87 ARG A O 1
ATOM 691 N N . LEU A 1 88 ? 14.467 -1.879 -7.503 1.00 97.62 88 LEU A N 1
ATOM 692 C CA . LEU A 1 88 ? 14.485 -1.845 -8.973 1.00 97.62 88 LEU A CA 1
ATOM 693 C C . LEU A 1 88 ? 13.530 -0.801 -9.572 1.00 97.62 88 LEU A C 1
ATOM 695 O O . LEU A 1 88 ? 13.722 -0.381 -10.710 1.00 97.62 88 LEU A O 1
ATOM 699 N N . GLN A 1 89 ? 12.506 -0.382 -8.827 1.00 98.06 89 GLN A N 1
ATOM 700 C CA . GLN A 1 89 ? 11.535 0.638 -9.221 1.00 98.06 89 GLN A CA 1
ATOM 701 C C . GLN A 1 89 ? 11.203 1.545 -8.018 1.00 98.06 89 GLN A C 1
ATOM 703 O O . GLN A 1 89 ? 10.052 1.593 -7.582 1.00 98.06 89 GLN A O 1
ATOM 708 N N . PRO A 1 90 ? 12.187 2.286 -7.469 1.00 97.00 90 PRO A N 1
ATOM 709 C CA . PRO A 1 90 ? 11.998 3.072 -6.244 1.00 97.00 90 PRO A CA 1
ATOM 710 C C . PRO A 1 90 ? 10.924 4.154 -6.403 1.00 97.00 90 PRO A C 1
ATOM 712 O O . PRO A 1 90 ? 10.202 4.468 -5.466 1.00 97.00 90 PRO A O 1
ATOM 715 N N . TRP A 1 91 ? 10.757 4.679 -7.618 1.00 97.94 91 TRP A N 1
ATOM 716 C CA . TRP A 1 91 ? 9.732 5.676 -7.920 1.00 97.94 91 TRP A CA 1
ATOM 717 C C . TRP A 1 91 ? 8.328 5.099 -8.047 1.00 97.94 91 TRP A C 1
ATOM 719 O O . TRP A 1 91 ? 7.401 5.855 -8.259 1.00 97.94 91 TRP A O 1
ATOM 729 N N . ASN A 1 92 ? 8.142 3.791 -7.908 1.00 98.31 92 ASN A N 1
ATOM 730 C CA . ASN A 1 92 ? 6.828 3.165 -7.849 1.00 98.31 92 ASN A CA 1
ATOM 731 C C . ASN A 1 92 ? 6.480 2.712 -6.432 1.00 98.31 92 ASN A C 1
ATOM 733 O O . ASN A 1 92 ? 5.513 1.982 -6.279 1.00 98.31 92 ASN A O 1
ATOM 737 N N . HIS A 1 93 ? 7.243 3.102 -5.410 1.00 98.19 93 HIS A N 1
ATOM 738 C CA . HIS A 1 93 ? 7.051 2.649 -4.035 1.00 98.19 93 HIS A CA 1
ATOM 739 C C . HIS A 1 93 ? 6.536 3.765 -3.133 1.00 98.19 93 HIS A C 1
ATOM 741 O O . HIS A 1 93 ? 7.116 4.847 -3.073 1.00 98.19 93 HIS A O 1
ATOM 747 N N . ALA A 1 94 ? 5.462 3.474 -2.405 1.00 97.44 94 ALA A N 1
ATOM 748 C CA . ALA A 1 94 ? 5.089 4.211 -1.208 1.00 97.44 94 ALA A CA 1
ATOM 749 C C . ALA A 1 94 ? 5.493 3.368 0.005 1.00 97.44 94 ALA A C 1
ATOM 751 O O . ALA A 1 94 ? 4.865 2.349 0.299 1.00 97.44 94 ALA A O 1
ATOM 752 N N . CYS A 1 95 ? 6.557 3.793 0.688 1.00 97.44 95 CYS A N 1
ATOM 753 C CA . CYS A 1 95 ? 6.941 3.200 1.963 1.00 97.44 95 CYS A CA 1
ATOM 754 C C . CYS A 1 95 ? 5.872 3.518 3.006 1.00 97.44 95 CYS A C 1
ATOM 756 O O . CYS A 1 95 ? 5.505 4.685 3.128 1.00 97.44 95 CYS A O 1
ATOM 758 N N . ILE A 1 96 ? 5.398 2.531 3.760 1.00 96.88 96 ILE A N 1
ATOM 759 C CA . ILE A 1 96 ? 4.506 2.751 4.909 1.00 96.88 96 ILE A CA 1
ATOM 760 C C . ILE A 1 96 ? 5.187 2.358 6.210 1.00 96.88 96 ILE A C 1
ATOM 762 O O . ILE A 1 96 ? 6.184 1.637 6.202 1.00 96.88 96 ILE A O 1
ATOM 766 N N . ARG A 1 97 ? 4.650 2.860 7.322 1.00 94.69 97 ARG A N 1
ATOM 767 C CA . ARG A 1 97 ? 5.067 2.446 8.656 1.00 94.69 97 ARG A CA 1
ATOM 768 C C . ARG A 1 97 ? 4.754 0.961 8.847 1.00 94.69 97 ARG A C 1
ATOM 770 O O . ARG A 1 97 ? 3.679 0.501 8.469 1.00 94.69 97 ARG A O 1
ATOM 777 N N . GLU A 1 98 ? 5.701 0.231 9.424 1.00 94.94 98 GLU A N 1
ATOM 778 C CA . GLU A 1 98 ? 5.482 -1.154 9.834 1.00 94.94 98 GLU A CA 1
ATOM 779 C C . GLU A 1 98 ? 4.506 -1.191 11.017 1.00 94.94 98 GLU A C 1
ATOM 781 O O . GLU A 1 98 ? 4.658 -0.441 11.985 1.00 94.94 98 GLU A O 1
ATOM 786 N N . TYR A 1 99 ? 3.506 -2.066 10.934 1.00 94.62 99 TYR A N 1
ATOM 787 C CA . TYR A 1 99 ? 2.577 -2.320 12.028 1.00 94.62 99 TYR A CA 1
ATOM 788 C C . TYR A 1 99 ? 3.164 -3.405 12.935 1.00 94.62 99 TYR A C 1
ATOM 790 O O . TYR A 1 99 ? 3.179 -4.578 12.559 1.00 94.62 99 TYR A O 1
ATOM 798 N N . VAL A 1 100 ? 3.698 -3.013 14.097 1.00 94.69 100 VAL A N 1
ATOM 799 C CA . VAL A 1 100 ? 4.348 -3.939 15.039 1.00 94.69 100 VAL A CA 1
ATOM 800 C C . VAL A 1 100 ? 3.496 -4.169 16.288 1.00 94.69 100 VAL A C 1
ATOM 802 O O . VAL A 1 100 ? 2.460 -3.535 16.489 1.00 94.69 100 VAL A O 1
ATOM 805 N N . GLU A 1 101 ? 3.944 -5.082 17.155 1.00 93.62 101 GLU A N 1
ATOM 806 C CA . GLU A 1 101 ? 3.189 -5.505 18.345 1.00 93.62 101 GLU A CA 1
ATOM 807 C C . GLU A 1 101 ? 2.803 -4.336 19.262 1.00 93.62 101 GLU A C 1
ATOM 809 O O . GLU A 1 101 ? 1.738 -4.350 19.865 1.00 93.62 101 GLU A O 1
ATOM 814 N N . MET A 1 102 ? 3.632 -3.291 19.338 1.00 92.50 102 MET A N 1
ATOM 815 C CA . MET A 1 102 ? 3.325 -2.102 20.138 1.00 92.50 102 MET A CA 1
ATOM 816 C C . MET A 1 102 ? 2.077 -1.364 19.628 1.00 92.50 102 MET A C 1
ATOM 818 O O . MET A 1 102 ? 1.242 -0.966 20.4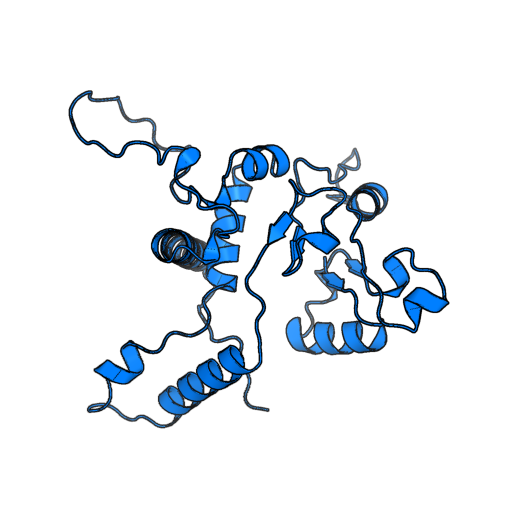37 1.00 92.50 102 MET A O 1
ATOM 822 N N . GLN A 1 103 ? 1.935 -1.177 18.310 1.00 92.69 103 GLN A N 1
ATOM 823 C CA . GLN A 1 103 ? 0.738 -0.565 17.722 1.00 92.69 103 GLN A CA 1
ATOM 824 C C . GLN A 1 103 ? -0.467 -1.483 17.908 1.00 92.69 103 GLN A C 1
ATOM 826 O O . GLN A 1 103 ? -1.523 -1.010 18.314 1.00 92.69 103 GLN A O 1
ATOM 831 N N . ARG A 1 104 ? -0.286 -2.795 17.707 1.00 92.50 104 ARG A N 1
ATOM 832 C CA . ARG A 1 104 ? -1.340 -3.789 17.931 1.00 92.50 104 ARG A CA 1
ATOM 833 C C . ARG A 1 104 ? -1.884 -3.750 19.354 1.00 92.50 104 ARG A C 1
ATOM 835 O O . ARG A 1 104 ? -3.094 -3.694 19.540 1.00 92.50 104 ARG A O 1
ATOM 842 N N . GLN A 1 105 ? -1.003 -3.753 20.348 1.00 91.81 105 GLN A N 1
ATOM 843 C CA . GLN A 1 105 ? -1.390 -3.713 21.754 1.00 91.81 105 GLN A CA 1
ATOM 844 C C . GLN A 1 105 ? -2.159 -2.428 22.086 1.00 91.81 105 GLN A C 1
ATOM 846 O O . GLN A 1 105 ? -3.218 -2.492 22.704 1.00 91.81 105 GLN A O 1
ATOM 851 N N . ARG A 1 106 ? -1.677 -1.277 21.600 1.00 91.06 106 ARG A N 1
ATOM 852 C CA . ARG A 1 106 ? -2.371 0.006 21.754 1.00 91.06 106 ARG A CA 1
ATOM 853 C C . ARG A 1 106 ? -3.767 -0.023 21.130 1.00 91.06 106 ARG A C 1
ATOM 855 O O . ARG A 1 106 ? -4.721 0.414 21.761 1.00 91.06 106 ARG A O 1
ATOM 862 N N . ASP A 1 107 ? -3.898 -0.518 19.903 1.00 92.12 107 ASP A N 1
ATOM 863 C CA . ASP A 1 107 ? -5.189 -0.567 19.213 1.00 92.12 107 ASP A CA 1
ATOM 864 C C . ASP A 1 107 ? -6.179 -1.511 19.927 1.00 92.12 107 ASP A C 1
ATOM 866 O O . ASP A 1 107 ? -7.370 -1.213 20.006 1.00 92.12 107 ASP A O 1
ATOM 870 N N . LEU A 1 108 ? -5.698 -2.620 20.506 1.00 90.69 108 LEU A N 1
ATOM 871 C CA . LEU A 1 108 ? -6.521 -3.523 21.321 1.00 90.69 108 LEU A CA 1
ATOM 872 C C . LEU A 1 108 ? -7.000 -2.869 22.623 1.00 90.69 108 LEU A C 1
ATOM 874 O O . LEU A 1 108 ? -8.156 -3.050 22.992 1.00 90.69 108 LEU A O 1
ATOM 878 N N . GLU A 1 109 ? -6.150 -2.092 23.295 1.00 89.38 109 GLU A N 1
ATOM 879 C CA . GLU A 1 109 ? -6.532 -1.330 24.494 1.00 89.38 109 GLU A CA 1
ATOM 880 C C . GLU A 1 109 ? -7.624 -0.302 24.180 1.00 89.38 109 GLU A C 1
ATOM 882 O O . GLU A 1 109 ? -8.586 -0.164 24.934 1.00 89.38 109 GLU A O 1
ATOM 887 N N . ILE A 1 110 ? -7.522 0.369 23.028 1.00 88.50 110 ILE A N 1
ATOM 888 C CA . ILE A 1 110 ? -8.555 1.291 22.541 1.00 88.50 110 ILE A CA 1
ATOM 889 C C . ILE A 1 110 ? -9.869 0.539 22.311 1.00 88.50 110 ILE A C 1
ATOM 891 O O . ILE A 1 110 ? -10.920 0.973 22.779 1.00 88.50 110 ILE A O 1
ATOM 895 N N . MET A 1 111 ? -9.818 -0.602 21.620 1.00 86.06 111 MET A N 1
ATOM 896 C CA . MET A 1 111 ? -10.998 -1.432 21.366 1.00 86.06 111 MET A CA 1
ATOM 897 C C . MET A 1 111 ? -11.666 -1.910 22.662 1.00 86.06 111 MET A C 1
ATOM 899 O O . MET A 1 111 ? -12.892 -1.862 22.759 1.00 86.06 111 MET A O 1
ATOM 903 N N . GLN A 1 112 ? -10.879 -2.336 23.654 1.00 85.56 112 GLN A N 1
ATOM 904 C CA . GLN A 1 112 ? -11.382 -2.764 24.961 1.00 85.56 112 GLN A CA 1
ATOM 905 C C . GLN A 1 112 ? -12.060 -1.612 25.707 1.00 85.56 112 GLN A C 1
ATOM 907 O O . GLN A 1 112 ? -13.201 -1.771 26.141 1.00 85.56 112 GLN A O 1
ATOM 912 N N . ALA A 1 113 ? -11.427 -0.436 25.764 1.00 82.69 113 ALA A N 1
ATOM 913 C CA . ALA A 1 113 ? -11.996 0.746 26.414 1.00 82.69 113 ALA A CA 1
ATOM 914 C C . ALA A 1 113 ? -13.362 1.140 25.818 1.00 82.69 113 ALA A C 1
ATOM 916 O O . ALA A 1 113 ? -14.322 1.354 26.554 1.00 82.69 113 ALA A O 1
ATOM 917 N N . PHE A 1 114 ? -13.498 1.129 24.486 1.00 76.50 114 PHE A N 1
ATOM 918 C CA . PHE A 1 114 ? -14.780 1.404 23.821 1.00 76.50 114 PHE A CA 1
ATOM 919 C C . PHE A 1 114 ? -15.850 0.321 24.041 1.00 76.50 114 PHE A C 1
ATOM 921 O O . PHE A 1 114 ? -17.030 0.588 23.821 1.00 76.50 114 PHE A O 1
ATOM 928 N N . SER A 1 115 ? -15.464 -0.897 24.437 1.00 74.12 115 SER A N 1
ATOM 929 C CA . SER A 1 115 ? -16.404 -1.991 24.716 1.00 74.12 115 SER A CA 1
ATOM 930 C C . SER A 1 115 ? -16.922 -2.007 26.159 1.00 74.12 115 SER A C 1
ATOM 932 O O . SER A 1 115 ? -18.008 -2.533 26.405 1.00 74.12 115 SER A O 1
ATOM 934 N N . GLU A 1 116 ? -16.168 -1.431 27.102 1.00 68.12 116 GLU A N 1
ATOM 935 C CA . GLU A 1 116 ? -16.459 -1.474 28.542 1.00 68.12 116 GLU A CA 1
ATOM 936 C C . GLU A 1 116 ? -17.158 -0.206 29.071 1.00 68.12 116 GLU A C 1
ATOM 938 O O . GLU A 1 116 ? -17.790 -0.254 30.129 1.00 68.12 116 GLU A O 1
ATOM 943 N N . GLU A 1 117 ? -17.112 0.919 28.349 1.00 57.94 117 GLU A N 1
ATOM 944 C CA . GLU A 1 117 ? -17.677 2.191 28.818 1.00 57.94 117 GLU A CA 1
ATOM 945 C C . GLU A 1 117 ? -19.168 2.385 28.477 1.00 57.94 117 GLU A C 1
ATOM 947 O O . GLU A 1 117 ? -19.570 2.557 27.326 1.00 57.94 117 GLU A O 1
ATOM 952 N N . GLY A 1 118 ? -19.990 2.445 29.532 1.00 53.41 118 GLY A N 1
ATOM 953 C CA . GLY A 1 118 ? -21.170 3.308 29.584 1.00 53.41 118 GLY A CA 1
ATOM 954 C C . GLY A 1 118 ? -20.757 4.729 29.994 1.00 53.41 118 GLY A C 1
ATOM 955 O O . GLY A 1 118 ? -19.887 4.889 30.845 1.00 53.41 118 GLY A O 1
ATOM 956 N N . GLU A 1 119 ? -21.374 5.729 29.362 1.00 56.09 119 GLU A N 1
ATOM 957 C CA . GLU A 1 119 ? -21.161 7.184 29.485 1.00 56.09 119 GLU A CA 1
ATOM 958 C C . GLU A 1 119 ? -20.612 7.678 30.849 1.00 56.09 119 GLU A C 1
ATOM 960 O O . GLU A 1 119 ? -21.239 7.452 31.884 1.00 56.09 119 GLU A O 1
ATOM 965 N N . SER A 1 120 ? -19.506 8.453 30.843 1.00 55.03 120 SER A N 1
ATOM 966 C CA . SER A 1 120 ? -19.489 9.855 31.342 1.00 55.03 120 SER A CA 1
ATOM 967 C C . SER A 1 120 ? -18.198 10.376 32.028 1.00 55.03 120 SER A C 1
ATOM 969 O O . SER A 1 120 ? -18.164 11.576 32.289 1.00 55.03 120 SER A O 1
ATOM 971 N N . GLU A 1 121 ? -17.138 9.610 32.340 1.00 53.22 121 GLU A N 1
ATOM 972 C CA . GLU A 1 121 ? -16.003 10.204 33.115 1.00 53.22 121 GLU A CA 1
ATOM 973 C C . GLU A 1 121 ? -14.559 9.931 32.629 1.00 53.22 121 GLU A C 1
ATOM 975 O O . GLU A 1 121 ? -13.627 10.510 33.186 1.00 53.22 121 GLU A O 1
ATOM 980 N N . PHE A 1 122 ? -14.335 9.158 31.556 1.00 52.28 122 PHE A N 1
ATOM 981 C CA . PHE A 1 122 ? -12.988 8.887 30.993 1.00 52.28 122 PHE A CA 1
ATOM 982 C C . PHE A 1 122 ? -12.715 9.531 29.615 1.00 52.28 122 PHE A C 1
ATOM 984 O O . PHE A 1 122 ? -11.706 9.251 28.960 1.00 52.28 122 PHE A O 1
ATOM 991 N N . GLU A 1 123 ? -13.588 10.453 29.204 1.00 52.00 123 GLU A N 1
ATOM 992 C CA . GLU A 1 123 ? -13.681 11.004 27.846 1.00 52.00 123 GLU A CA 1
ATOM 993 C C . GLU A 1 123 ? -12.364 11.606 27.323 1.00 52.00 123 GLU A C 1
ATOM 995 O O . GLU A 1 123 ? -11.906 11.232 26.249 1.00 52.00 123 GLU A O 1
ATOM 1000 N N . ASP A 1 124 ? -11.685 12.475 28.075 1.00 50.09 124 ASP A N 1
ATOM 1001 C CA . ASP A 1 124 ? -10.527 13.214 27.541 1.00 50.09 124 ASP A CA 1
ATOM 1002 C C . ASP A 1 124 ? -9.274 12.345 27.305 1.00 50.09 124 ASP A C 1
ATOM 1004 O O . ASP A 1 124 ? -8.489 12.612 26.388 1.00 50.09 124 ASP A O 1
ATOM 1008 N N . ALA A 1 125 ? -9.072 11.287 28.099 1.00 52.47 125 ALA A N 1
ATOM 1009 C CA . ALA A 1 125 ? -7.931 10.383 27.938 1.00 52.47 125 ALA A CA 1
ATOM 1010 C C . ALA A 1 125 ? -8.158 9.393 26.784 1.00 52.47 125 ALA A C 1
ATOM 1012 O O . ALA A 1 125 ? -7.255 9.193 25.967 1.00 52.47 125 ALA A O 1
ATOM 1013 N N . VAL A 1 126 ? -9.370 8.840 26.666 1.00 52.09 126 VAL A N 1
ATOM 1014 C CA . VAL A 1 126 ? -9.761 7.916 25.588 1.00 52.09 126 VAL A CA 1
ATOM 1015 C C . VAL A 1 126 ? -9.879 8.649 24.246 1.00 52.09 126 VAL A C 1
ATOM 1017 O O . VAL A 1 126 ? -9.399 8.139 23.238 1.00 52.09 126 VAL A O 1
ATOM 1020 N N . LEU A 1 127 ? -10.372 9.896 24.221 1.00 54.12 127 LEU A N 1
ATOM 1021 C CA . LEU A 1 127 ? -10.384 10.746 23.016 1.00 54.12 127 LEU A CA 1
ATOM 1022 C C . LEU A 1 127 ? -8.976 11.060 22.482 1.00 54.12 127 LEU A C 1
ATOM 1024 O O . LEU A 1 127 ? -8.811 11.344 21.291 1.00 54.12 127 LEU A O 1
ATOM 1028 N N . SER A 1 128 ? -7.951 11.016 23.340 1.00 59.88 128 SER A N 1
ATOM 1029 C CA . SER A 1 128 ? -6.555 11.196 22.921 1.00 59.88 128 SER A CA 1
ATOM 1030 C C . SER A 1 128 ? -5.955 9.939 22.277 1.00 59.88 128 SER A C 1
ATOM 1032 O O . SER A 1 128 ? -4.979 10.024 21.520 1.00 59.88 128 SER A O 1
ATOM 1034 N N . LEU A 1 129 ? -6.535 8.766 22.551 1.00 68.75 129 LEU A N 1
ATOM 1035 C CA . LEU A 1 129 ? -6.085 7.508 21.985 1.00 68.75 129 LEU A CA 1
ATOM 1036 C C . LEU A 1 129 ? -6.691 7.328 20.594 1.00 68.75 129 LEU A C 1
ATOM 1038 O O . LEU A 1 129 ? -7.896 7.192 20.407 1.00 68.75 129 LEU A O 1
ATOM 1042 N N . LYS A 1 130 ? -5.819 7.324 19.590 1.00 83.94 130 LYS A N 1
ATOM 1043 C CA . LYS A 1 130 ? -6.178 7.049 18.203 1.00 83.94 130 LYS A CA 1
ATOM 1044 C C . LYS A 1 130 ? -5.637 5.688 17.803 1.00 83.94 130 LYS A C 1
ATOM 1046 O O . LYS A 1 130 ? -4.496 5.372 18.150 1.00 83.94 130 LYS A O 1
ATOM 1051 N N . TYR A 1 131 ? -6.455 4.944 17.064 1.00 91.19 131 TYR A N 1
ATOM 1052 C CA . TYR A 1 131 ? -6.007 3.781 16.306 1.00 91.19 131 TYR A CA 1
ATOM 1053 C C . TYR A 1 131 ? -4.870 4.167 15.353 1.00 91.19 131 TYR A C 1
ATOM 1055 O O . TYR A 1 131 ? -4.748 5.338 14.978 1.00 91.19 131 TYR A O 1
ATOM 1063 N N . ASP A 1 132 ? -4.072 3.196 14.907 1.00 93.25 132 ASP A N 1
ATOM 1064 C CA . ASP A 1 132 ? -3.210 3.415 13.745 1.00 93.25 132 ASP A CA 1
ATOM 1065 C C . ASP A 1 132 ? -4.042 3.864 12.525 1.00 93.25 132 ASP A C 1
ATOM 1067 O O . ASP A 1 132 ? -4.977 3.199 12.081 1.00 93.25 132 ASP A O 1
ATOM 1071 N N . GLU A 1 133 ? -3.697 5.027 11.969 1.00 94.56 133 GLU A N 1
ATOM 1072 C CA . GLU A 1 133 ? -4.396 5.618 10.821 1.00 94.56 133 GLU A CA 1
ATOM 1073 C C . GLU A 1 133 ? -3.604 5.448 9.511 1.00 94.56 133 GLU A C 1
ATOM 1075 O O . GLU A 1 133 ? -3.913 6.097 8.507 1.00 94.56 133 GLU A O 1
ATOM 1080 N N . THR A 1 134 ? -2.583 4.579 9.477 1.00 95.88 134 THR A N 1
ATOM 1081 C CA . THR A 1 134 ? -1.686 4.430 8.319 1.00 95.88 134 THR A CA 1
ATOM 1082 C C . THR A 1 134 ? -2.467 4.035 7.067 1.00 95.88 134 THR A C 1
ATOM 1084 O O . THR A 1 134 ? -2.275 4.632 6.006 1.00 95.88 134 THR A O 1
ATOM 1087 N N . LEU A 1 135 ? -3.407 3.090 7.172 1.00 95.69 135 LEU A N 1
ATOM 1088 C CA . LEU A 1 135 ? -4.238 2.687 6.031 1.00 95.69 135 LEU A CA 1
ATOM 1089 C C . LEU A 1 135 ? -5.217 3.784 5.587 1.00 95.69 135 LEU A C 1
ATOM 1091 O O . LEU A 1 135 ? -5.456 3.930 4.388 1.00 95.69 135 LEU A O 1
ATOM 1095 N N . LEU A 1 136 ? -5.718 4.615 6.508 1.00 96.81 136 LEU A N 1
ATOM 1096 C CA . LEU A 1 136 ? -6.525 5.786 6.145 1.00 96.81 136 LEU A CA 1
ATOM 1097 C C . LEU A 1 136 ? -5.695 6.793 5.348 1.00 96.81 136 LEU A C 1
ATOM 1099 O O . LEU A 1 136 ? -6.154 7.307 4.328 1.00 96.81 136 LEU A O 1
ATOM 1103 N N . ALA A 1 137 ? -4.448 7.028 5.755 1.00 97.94 137 ALA A N 1
ATOM 1104 C CA . ALA A 1 137 ? -3.530 7.866 4.998 1.00 97.94 137 ALA A CA 1
ATOM 1105 C C . ALA A 1 137 ? -3.244 7.291 3.601 1.00 97.94 137 ALA A C 1
ATOM 1107 O O . ALA A 1 137 ? -3.284 8.022 2.611 1.00 97.94 137 ALA A O 1
ATOM 1108 N N . VAL A 1 138 ? -3.029 5.974 3.496 1.00 98.06 138 VAL A N 1
ATOM 1109 C CA . VAL A 1 138 ? -2.854 5.283 2.208 1.00 98.06 138 VAL A CA 1
ATOM 1110 C C . VAL A 1 138 ? -4.065 5.481 1.301 1.00 98.06 138 VAL A C 1
ATOM 1112 O O . VAL A 1 138 ? -3.884 5.759 0.119 1.00 98.06 138 VAL A O 1
ATOM 1115 N N . ILE A 1 139 ? -5.292 5.409 1.823 1.00 97.81 139 ILE A N 1
ATOM 1116 C CA . ILE A 1 139 ? -6.499 5.684 1.031 1.00 97.81 139 ILE A CA 1
ATOM 1117 C C . ILE A 1 139 ? -6.481 7.120 0.495 1.00 97.81 139 ILE A C 1
ATOM 1119 O O . ILE A 1 139 ? -6.787 7.331 -0.678 1.00 97.81 139 ILE A O 1
ATOM 1123 N N . GLY A 1 140 ? -6.049 8.097 1.298 1.00 97.94 140 GLY A N 1
ATOM 1124 C CA . GLY A 1 140 ? -5.863 9.477 0.841 1.00 97.94 140 GLY A CA 1
ATOM 1125 C C . GLY A 1 140 ? -4.822 9.610 -0.277 1.00 97.94 140 GLY A C 1
ATOM 1126 O O . GLY A 1 140 ? -5.036 10.348 -1.240 1.00 97.94 140 GLY A O 1
ATOM 1127 N N . VAL A 1 141 ? -3.716 8.866 -0.194 1.00 98.06 141 VAL A N 1
ATOM 1128 C CA . VAL A 1 141 ? -2.696 8.805 -1.257 1.00 98.06 141 VAL A CA 1
ATOM 1129 C C . VAL A 1 141 ? -3.268 8.177 -2.529 1.00 98.06 141 VAL A C 1
ATOM 1131 O O . VAL A 1 141 ? -3.069 8.707 -3.623 1.00 98.06 141 VAL A O 1
ATOM 1134 N N . LEU A 1 142 ? -3.994 7.063 -2.406 1.00 97.50 142 LEU A N 1
ATOM 1135 C CA . LEU A 1 142 ? -4.632 6.390 -3.538 1.00 97.50 142 LEU A CA 1
ATOM 1136 C C . LEU A 1 142 ? -5.660 7.298 -4.215 1.00 97.50 142 LEU A C 1
ATOM 1138 O O . LEU A 1 142 ? -5.699 7.353 -5.441 1.00 97.50 142 LEU A O 1
ATOM 1142 N N . ASP A 1 143 ? -6.442 8.044 -3.436 1.00 97.31 143 ASP A N 1
ATOM 1143 C CA . ASP A 1 143 ? -7.375 9.044 -3.946 1.00 97.31 143 ASP A CA 1
ATOM 1144 C C . ASP A 1 143 ? -6.674 10.129 -4.782 1.00 97.31 143 ASP A C 1
ATOM 1146 O O . ASP A 1 143 ? -7.099 10.426 -5.897 1.00 97.31 143 ASP A O 1
ATOM 1150 N N . ALA A 1 144 ? -5.538 10.659 -4.317 1.00 96.44 144 ALA A N 1
ATOM 1151 C CA . ALA A 1 144 ? -4.740 11.596 -5.111 1.00 96.44 144 ALA A CA 1
ATOM 1152 C C . ALA A 1 144 ? -4.234 10.976 -6.418 1.00 96.44 144 ALA A C 1
ATOM 1154 O O . ALA A 1 144 ? -4.349 11.584 -7.485 1.00 96.44 144 ALA A O 1
ATOM 1155 N N . LEU A 1 145 ? -3.711 9.752 -6.347 1.00 95.81 145 LEU A N 1
ATOM 1156 C CA . LEU A 1 145 ? -3.144 9.061 -7.501 1.00 95.81 145 LEU A CA 1
ATOM 1157 C C . LEU A 1 145 ? -4.177 8.720 -8.579 1.00 95.81 145 LEU A C 1
ATOM 1159 O O . LEU A 1 145 ? -3.798 8.646 -9.747 1.00 95.81 145 LEU A O 1
ATOM 1163 N N . LYS A 1 146 ? -5.469 8.575 -8.243 1.00 92.69 146 LYS A N 1
ATOM 1164 C CA . LYS A 1 146 ? -6.545 8.381 -9.240 1.00 92.69 146 LYS A CA 1
ATOM 1165 C C . LYS A 1 146 ? -6.596 9.503 -10.284 1.00 92.69 146 LYS A C 1
ATOM 1167 O O . LYS A 1 146 ? -7.057 9.276 -11.400 1.00 92.69 146 LYS A O 1
ATOM 1172 N N . HIS A 1 147 ? -6.122 10.699 -9.938 1.00 93.69 147 HIS A N 1
ATOM 1173 C CA . HIS A 1 147 ? -6.102 11.864 -10.826 1.00 93.69 147 HIS A CA 1
ATOM 1174 C C . HIS A 1 147 ? -4.747 12.096 -11.507 1.00 93.69 147 HIS A C 1
ATOM 1176 O O . HIS A 1 147 ? -4.607 13.021 -12.312 1.00 93.69 147 HIS A O 1
ATOM 1182 N N . GLU A 1 148 ? -3.753 11.260 -11.214 1.00 94.81 148 GLU A N 1
ATOM 1183 C CA . GLU A 1 148 ? -2.407 11.376 -11.756 1.00 94.81 148 GLU A CA 1
ATOM 1184 C C . GLU A 1 148 ? -2.223 10.487 -12.984 1.00 94.81 148 GLU A C 1
ATOM 1186 O O . GLU A 1 148 ? -2.507 9.294 -12.989 1.00 94.81 148 GLU A O 1
ATOM 1191 N N . SER A 1 149 ? -1.674 11.071 -14.048 1.00 94.75 149 SER A N 1
ATOM 1192 C CA . SER A 1 149 ? -1.386 10.334 -15.290 1.00 94.75 149 SER A CA 1
ATOM 1193 C C . SER A 1 149 ? -0.113 9.484 -15.214 1.00 94.75 149 SER A C 1
ATOM 1195 O O . SER A 1 149 ? 0.134 8.651 -16.087 1.00 94.75 149 SER A O 1
ATOM 1197 N N . ASN A 1 150 ? 0.738 9.724 -14.209 1.00 97.19 150 ASN A N 1
ATOM 1198 C CA . ASN A 1 150 ? 2.013 9.035 -14.063 1.00 97.19 150 ASN A CA 1
ATOM 1199 C C . ASN A 1 150 ? 2.433 8.929 -12.590 1.00 97.19 150 ASN A C 1
ATOM 1201 O O . ASN A 1 150 ? 3.063 9.842 -12.050 1.00 97.19 150 ASN A O 1
ATOM 1205 N N . VAL A 1 151 ? 2.140 7.776 -11.982 1.00 97.44 151 VAL A N 1
ATOM 1206 C CA . VAL A 1 151 ? 2.477 7.447 -10.587 1.00 97.44 151 VAL A CA 1
ATOM 1207 C C . VAL A 1 151 ? 3.967 7.650 -10.308 1.00 97.44 151 VAL A C 1
ATOM 1209 O O . VAL A 1 151 ? 4.327 8.335 -9.351 1.00 97.44 151 VAL A O 1
ATOM 1212 N N . ALA A 1 152 ? 4.845 7.129 -11.173 1.00 97.81 152 ALA A N 1
ATOM 1213 C CA . ALA A 1 152 ? 6.283 7.233 -10.948 1.00 97.81 152 ALA A CA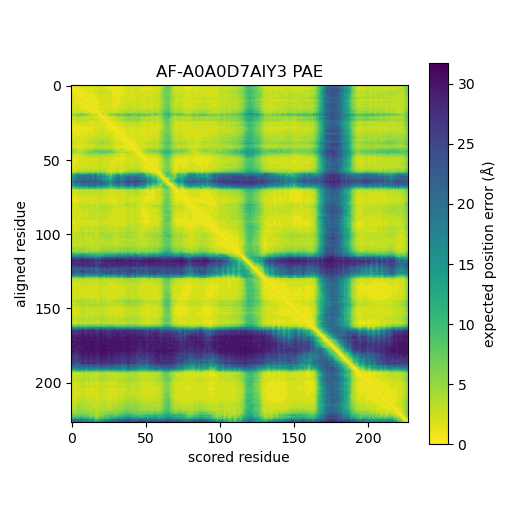 1
ATOM 1214 C C . ALA A 1 152 ? 6.806 8.674 -10.969 1.00 97.81 152 ALA A C 1
ATOM 1216 O O . ALA A 1 152 ? 7.635 9.066 -10.147 1.00 97.81 152 ALA A O 1
ATOM 1217 N N . SER A 1 153 ? 6.308 9.493 -11.898 1.00 97.75 153 SER A N 1
ATOM 1218 C CA . SER A 1 153 ? 6.661 10.911 -11.953 1.00 97.75 153 SER A CA 1
ATOM 1219 C C . SER A 1 153 ? 6.147 11.666 -10.732 1.00 97.75 153 SER A C 1
ATOM 1221 O O . SER A 1 153 ? 6.861 12.534 -10.230 1.00 97.75 153 SER A O 1
ATOM 1223 N N . TRP A 1 154 ? 4.940 11.344 -10.265 1.00 97.25 154 TRP A N 1
ATOM 1224 C CA . TRP A 1 154 ? 4.330 11.965 -9.095 1.00 97.25 154 TRP A CA 1
ATOM 1225 C C . TRP A 1 154 ? 5.118 11.665 -7.815 1.00 97.25 154 TRP A C 1
ATOM 1227 O O . TRP A 1 154 ? 5.513 12.594 -7.108 1.00 97.25 154 TRP A O 1
ATOM 1237 N N . LEU A 1 155 ? 5.463 10.394 -7.574 1.00 96.62 155 LEU A N 1
ATOM 1238 C CA . LEU A 1 155 ? 6.301 9.991 -6.439 1.00 96.62 155 LEU A CA 1
ATOM 1239 C C . LEU A 1 155 ? 7.678 10.658 -6.492 1.00 96.62 155 LEU A C 1
ATOM 1241 O O . LEU A 1 155 ? 8.121 11.245 -5.508 1.00 96.62 155 LEU A O 1
ATOM 1245 N N . ARG A 1 156 ? 8.324 10.658 -7.666 1.00 95.88 156 ARG A N 1
ATOM 1246 C CA . ARG A 1 156 ? 9.635 11.297 -7.863 1.00 95.88 156 ARG A CA 1
ATOM 1247 C C . ARG A 1 156 ? 9.636 12.801 -7.589 1.00 95.88 156 ARG A C 1
ATOM 1249 O O . ARG A 1 156 ? 10.663 13.343 -7.198 1.00 95.88 156 ARG A O 1
ATOM 1256 N N . LYS A 1 157 ? 8.509 13.481 -7.800 1.00 95.12 157 LYS A N 1
ATOM 1257 C CA . LYS A 1 157 ? 8.339 14.913 -7.506 1.00 95.12 157 LYS A CA 1
ATOM 1258 C C . LYS A 1 157 ? 8.001 15.190 -6.037 1.00 95.12 157 LYS A C 1
ATOM 1260 O O . LYS A 1 157 ? 7.724 16.334 -5.697 1.00 95.12 157 LYS A O 1
ATOM 1265 N N . GLY A 1 158 ? 8.011 14.169 -5.178 1.00 94.38 158 GLY A N 1
ATOM 1266 C CA . GLY A 1 158 ? 7.696 14.309 -3.760 1.00 94.38 158 GLY A CA 1
ATOM 1267 C C . GLY A 1 158 ? 6.198 14.373 -3.480 1.00 94.38 158 GLY A C 1
ATOM 1268 O O . GLY A 1 158 ? 5.800 15.003 -2.506 1.00 94.38 158 GLY A O 1
ATOM 1269 N N . GLY A 1 159 ? 5.357 13.745 -4.310 1.00 95.56 159 GLY A N 1
ATOM 1270 C CA . GLY A 1 159 ? 3.900 13.779 -4.159 1.00 95.56 159 GLY A CA 1
ATOM 1271 C C . GLY A 1 159 ? 3.402 13.418 -2.754 1.00 95.56 159 GLY A C 1
ATOM 1272 O O . GLY A 1 159 ? 2.528 14.100 -2.231 1.00 95.56 159 GLY A O 1
ATOM 1273 N N . LEU A 1 160 ? 4.034 12.440 -2.092 1.00 96.38 160 LEU A N 1
ATOM 1274 C CA . LEU A 1 160 ? 3.708 12.029 -0.716 1.00 96.38 160 LEU A CA 1
ATOM 1275 C C . LEU A 1 160 ? 3.919 13.132 0.335 1.00 96.38 160 LEU A C 1
ATOM 1277 O O . LEU A 1 160 ? 3.298 13.087 1.388 1.00 96.38 160 LEU A O 1
ATOM 1281 N N . PHE A 1 161 ? 4.752 14.135 0.056 1.00 95.81 161 PHE A N 1
ATOM 1282 C CA . PHE A 1 161 ? 4.993 15.274 0.949 1.00 95.81 161 PHE A CA 1
ATOM 1283 C C . PHE A 1 161 ? 4.071 16.470 0.648 1.00 95.81 161 PHE A C 1
ATOM 1285 O O . PHE A 1 161 ? 4.161 17.501 1.307 1.00 95.81 161 PHE A O 1
ATOM 1292 N N . HIS A 1 162 ? 3.176 16.349 -0.341 1.00 93.44 162 HIS A N 1
ATOM 1293 C CA . HIS A 1 162 ? 2.316 17.437 -0.815 1.00 93.44 162 HIS A CA 1
ATOM 1294 C C . HIS A 1 162 ? 0.837 17.007 -0.910 1.00 93.44 162 HIS A C 1
ATOM 1296 O O . HIS A 1 162 ? 0.271 16.978 -2.008 1.00 93.44 162 HIS A O 1
ATOM 1302 N N . PRO A 1 163 ? 0.167 16.724 0.226 1.00 87.00 163 PRO A N 1
ATOM 1303 C CA . PRO A 1 163 ? -1.231 16.270 0.257 1.00 87.00 163 PRO A CA 1
ATOM 1304 C C . PRO A 1 163 ? -2.231 17.252 -0.381 1.00 87.00 163 PRO A C 1
ATOM 1306 O O . PRO A 1 163 ? -3.288 16.838 -0.858 1.00 87.00 163 PRO A O 1
ATOM 1309 N N . GLY A 1 164 ? -1.877 18.542 -0.459 1.00 77.56 164 GLY A N 1
ATOM 1310 C CA . GLY A 1 164 ? -2.662 19.600 -1.111 1.00 77.56 164 GLY A CA 1
ATOM 1311 C C . GLY A 1 164 ? -2.471 19.738 -2.631 1.00 77.56 164 GLY A C 1
ATOM 1312 O O . GLY A 1 164 ? -2.971 20.694 -3.225 1.00 77.56 164 GLY A O 1
ATOM 1313 N N . GLY A 1 165 ? -1.728 18.836 -3.284 1.00 64.75 165 GLY A N 1
ATOM 1314 C CA . GLY A 1 165 ? -1.478 18.881 -4.727 1.00 64.75 165 GLY A CA 1
ATOM 1315 C C . GLY A 1 165 ? -2.762 18.801 -5.570 1.00 64.75 165 GLY A C 1
ATOM 1316 O O . GLY A 1 165 ? -3.446 17.785 -5.567 1.00 64.75 165 GLY A O 1
ATOM 1317 N N . ARG A 1 166 ? -3.064 19.901 -6.282 1.00 52.97 166 ARG A N 1
ATOM 1318 C CA . ARG A 1 166 ? -4.087 20.113 -7.336 1.00 52.97 166 ARG A CA 1
ATOM 1319 C C . ARG A 1 166 ? -5.334 19.202 -7.301 1.00 52.97 166 ARG A C 1
ATOM 1321 O O . ARG A 1 166 ? -5.408 18.217 -8.028 1.00 52.97 166 ARG A O 1
ATOM 1328 N N . MET A 1 167 ? -6.412 19.678 -6.669 1.00 41.56 167 MET A N 1
ATOM 1329 C CA . MET A 1 167 ? -7.771 19.390 -7.158 1.00 41.56 167 MET A CA 1
ATOM 1330 C C . MET A 1 167 ? -7.938 20.031 -8.546 1.00 41.56 167 MET A C 1
ATOM 1332 O O . MET A 1 167 ? -8.119 21.244 -8.668 1.00 41.56 167 MET A O 1
ATOM 1336 N N . ARG A 1 168 ? -7.839 19.256 -9.628 1.00 37.34 168 ARG A N 1
ATOM 1337 C CA . ARG A 1 168 ? -8.123 19.763 -10.978 1.00 37.34 168 ARG A CA 1
ATOM 1338 C C . ARG A 1 168 ? -9.641 19.744 -11.201 1.00 37.34 168 ARG A C 1
ATOM 1340 O O . ARG A 1 168 ? -10.165 18.738 -11.655 1.00 37.34 168 ARG A O 1
ATOM 1347 N N . GLY A 1 169 ? -10.339 20.838 -10.870 1.00 34.72 169 GLY A N 1
ATOM 1348 C CA . GLY A 1 169 ? -11.801 20.902 -11.053 1.00 34.72 169 GLY A CA 1
ATOM 1349 C C . GLY A 1 169 ? -12.535 22.224 -10.789 1.00 34.72 169 GLY A C 1
ATOM 1350 O O . GLY A 1 169 ? -13.704 22.313 -11.139 1.00 34.72 169 GLY A O 1
ATOM 1351 N N . LEU A 1 170 ? -11.902 23.267 -10.238 1.00 36.91 170 LEU A N 1
ATOM 1352 C CA . LEU A 1 170 ? -12.555 24.571 -10.032 1.00 36.91 170 LEU A CA 1
ATOM 1353 C C . LEU A 1 170 ? -11.652 25.709 -10.524 1.00 36.91 170 LEU A C 1
ATOM 1355 O O . LEU A 1 170 ? -10.889 26.295 -9.763 1.00 36.91 170 LEU A O 1
ATOM 1359 N N . THR A 1 171 ? -11.712 26.021 -11.819 1.00 36.69 171 THR A N 1
ATOM 1360 C CA . THR A 1 171 ? -11.174 27.283 -12.348 1.00 36.69 171 THR A CA 1
ATOM 1361 C C . THR A 1 171 ? -12.242 28.367 -12.213 1.00 36.69 171 THR A C 1
ATOM 1363 O O . THR A 1 171 ? -13.059 28.549 -13.113 1.00 36.69 171 THR A O 1
ATOM 1366 N N . GLY A 1 172 ? -12.247 29.064 -11.076 1.00 32.78 172 GLY A N 1
ATOM 1367 C CA . GLY A 1 172 ? -12.791 30.421 -10.972 1.00 32.78 172 GLY A CA 1
ATOM 1368 C C . GLY A 1 172 ? -11.716 31.457 -11.339 1.00 32.78 172 GLY A C 1
ATOM 1369 O O . GLY A 1 172 ? -10.532 31.102 -11.361 1.00 32.78 172 GLY A O 1
ATOM 1370 N N . PRO A 1 173 ? -12.087 32.710 -11.664 1.00 35.78 173 PRO A N 1
ATOM 1371 C CA . PRO A 1 173 ? -11.136 33.733 -12.082 1.00 35.78 173 PRO A CA 1
ATOM 1372 C C . PRO A 1 173 ? -10.134 34.016 -10.962 1.00 35.78 173 PRO A C 1
ATOM 1374 O O . PRO A 1 173 ? -10.488 34.076 -9.787 1.00 35.78 173 PRO A O 1
ATOM 1377 N N . VAL A 1 174 ? -8.870 34.159 -11.346 1.00 39.50 174 VAL A N 1
ATOM 1378 C CA . VAL A 1 174 ? -7.759 34.401 -10.431 1.00 39.50 174 VAL A CA 1
ATOM 1379 C C . VAL A 1 174 ? -7.796 35.866 -10.010 1.00 39.50 174 VAL A C 1
ATOM 1381 O O . VAL A 1 174 ? -7.247 36.718 -10.705 1.00 39.50 174 VAL A O 1
ATOM 1384 N N . ASP A 1 175 ? -8.422 36.155 -8.872 1.00 33.44 175 ASP A N 1
ATOM 1385 C CA . ASP A 1 175 ? -8.161 37.407 -8.174 1.00 33.44 175 ASP A CA 1
ATOM 1386 C C . ASP A 1 175 ? -6.780 37.298 -7.529 1.00 33.44 175 ASP A C 1
ATOM 1388 O O . ASP A 1 175 ? -6.540 36.592 -6.545 1.00 33.44 175 ASP A O 1
ATOM 1392 N N . SER A 1 176 ? -5.827 37.986 -8.152 1.00 43.94 176 SER A N 1
ATOM 1393 C CA . SER A 1 176 ? -4.605 38.399 -7.490 1.00 43.94 176 SER A CA 1
ATOM 1394 C C . SER A 1 176 ? -5.009 39.170 -6.235 1.00 43.94 176 SER A C 1
ATOM 1396 O O . SER A 1 176 ? -5.841 40.061 -6.324 1.00 43.94 176 SER A O 1
ATOM 1398 N N . HIS A 1 177 ? -4.481 38.756 -5.082 1.00 36.16 177 HIS A N 1
ATOM 1399 C CA . HIS A 1 177 ? -4.195 39.506 -3.848 1.00 36.16 177 HIS A CA 1
ATOM 1400 C C . HIS A 1 177 ? -4.390 38.593 -2.622 1.00 36.16 177 HIS A C 1
ATOM 1402 O O . HIS A 1 177 ? -5.490 38.391 -2.123 1.00 36.16 177 HIS A O 1
ATOM 1408 N N . SER A 1 178 ? -3.255 38.146 -2.072 1.00 37.00 178 SER A N 1
ATOM 1409 C CA . SER A 1 178 ? -3.082 37.735 -0.671 1.00 37.00 178 SER A CA 1
ATOM 1410 C C . SER A 1 178 ? -3.702 36.402 -0.214 1.00 37.00 178 SER A C 1
ATOM 1412 O O . SER A 1 178 ? -4.806 36.349 0.325 1.00 37.00 178 SER A O 1
ATOM 1414 N N . ARG A 1 179 ? -2.886 35.338 -0.237 1.00 35.56 179 ARG A N 1
ATOM 1415 C CA . ARG A 1 179 ? -2.295 34.802 1.005 1.00 35.56 179 ARG A CA 1
ATOM 1416 C C . ARG A 1 179 ? -1.211 33.761 0.725 1.00 35.56 179 ARG A C 1
ATOM 1418 O O . ARG A 1 179 ? -1.374 32.819 -0.039 1.00 35.56 179 ARG A O 1
ATOM 1425 N N . THR A 1 180 ? -0.082 34.002 1.368 1.00 41.28 180 THR A N 1
ATOM 1426 C CA . THR A 1 180 ? 1.147 33.219 1.396 1.00 41.28 180 THR A CA 1
ATOM 1427 C C . THR A 1 180 ? 0.923 31.829 1.990 1.00 41.28 180 THR A C 1
ATOM 1429 O O . THR A 1 180 ? 0.690 31.694 3.187 1.00 41.28 180 THR A O 1
ATOM 1432 N N . SER A 1 181 ? 1.090 30.797 1.173 1.00 34.84 181 SER A N 1
ATOM 1433 C CA . SER A 1 181 ? 1.748 29.567 1.611 1.00 34.84 181 SER A CA 1
ATOM 1434 C C . SER A 1 181 ? 2.818 29.281 0.570 1.00 34.84 181 SER A C 1
ATOM 1436 O O . SER A 1 181 ? 2.533 28.950 -0.580 1.00 34.84 181 SER A O 1
ATOM 1438 N N . SER A 1 182 ? 4.065 29.564 0.936 1.00 31.78 182 SER A N 1
ATOM 1439 C CA . SER A 1 182 ? 5.207 29.168 0.124 1.00 31.78 182 SER A CA 1
ATOM 1440 C C . SER A 1 182 ? 5.136 27.650 -0.073 1.00 31.78 182 SER A C 1
ATOM 1442 O O . SER A 1 182 ? 4.868 26.946 0.905 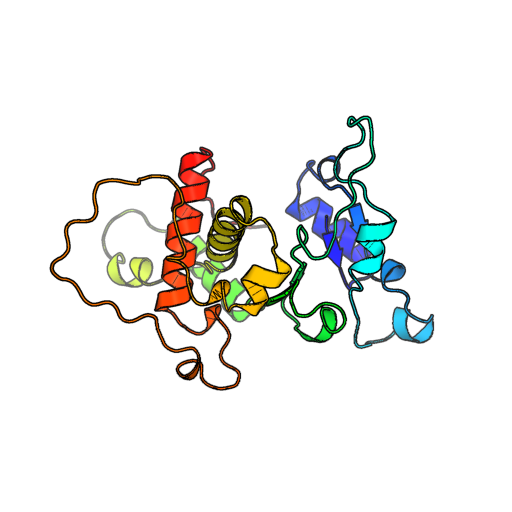1.00 31.78 182 SER A O 1
ATOM 1444 N N . PRO A 1 183 ? 5.359 27.125 -1.290 1.00 39.41 183 PRO A N 1
ATOM 1445 C CA . PRO A 1 183 ? 5.599 25.702 -1.439 1.00 39.41 183 PRO A CA 1
ATOM 1446 C C . PRO A 1 183 ? 6.788 25.365 -0.544 1.00 39.41 183 PRO A C 1
ATOM 1448 O O . PRO A 1 183 ? 7.812 26.048 -0.606 1.00 39.41 183 PRO A O 1
ATOM 1451 N N . VAL A 1 184 ? 6.615 24.379 0.333 1.00 37.75 184 VAL A N 1
ATOM 1452 C CA . VAL A 1 184 ? 7.702 23.839 1.147 1.00 37.75 184 VAL A CA 1
ATOM 1453 C C . VAL A 1 184 ? 8.820 23.485 0.169 1.00 37.75 184 VAL A C 1
ATOM 1455 O O . VAL A 1 184 ? 8.620 22.679 -0.741 1.00 37.75 184 VAL A O 1
ATOM 1458 N N . SER A 1 185 ? 9.952 24.184 0.266 1.00 37.41 185 SER A N 1
ATOM 1459 C CA . SER A 1 185 ? 11.094 23.926 -0.603 1.00 37.41 185 SER A CA 1
ATOM 1460 C C . SER A 1 185 ? 11.486 22.448 -0.476 1.00 37.41 185 SER A C 1
ATOM 1462 O O . SER A 1 185 ? 11.433 21.895 0.622 1.00 37.41 185 SER A O 1
ATOM 1464 N N . PRO A 1 186 ? 11.927 21.785 -1.556 1.00 43.88 186 PRO A N 1
ATOM 1465 C CA . PRO A 1 186 ? 12.415 20.405 -1.476 1.00 43.88 186 PRO A CA 1
ATOM 1466 C C . PRO A 1 186 ? 13.598 20.235 -0.499 1.00 43.88 186 PRO A C 1
ATOM 1468 O O . PRO A 1 186 ? 13.887 19.118 -0.085 1.00 43.88 186 PRO A O 1
ATOM 1471 N N . ASP A 1 187 ? 14.224 21.339 -0.081 1.00 40.78 187 ASP A N 1
ATOM 1472 C CA . ASP A 1 187 ? 15.306 21.398 0.907 1.00 40.78 187 ASP A CA 1
ATOM 1473 C C . ASP A 1 187 ? 14.837 21.282 2.378 1.00 40.78 187 ASP A C 1
ATOM 1475 O O . ASP A 1 187 ? 15.668 21.307 3.281 1.00 40.78 187 ASP A O 1
ATOM 1479 N N . CYS A 1 188 ? 13.527 21.173 2.654 1.00 42.47 188 CYS A N 1
ATOM 1480 C CA . CYS A 1 188 ? 12.989 21.060 4.023 1.00 42.47 188 CYS A CA 1
ATOM 1481 C C . CYS A 1 188 ? 12.870 19.619 4.543 1.00 42.47 188 CYS A C 1
ATOM 1483 O O . CYS A 1 188 ? 12.502 19.423 5.701 1.00 42.47 188 CYS A O 1
ATOM 1485 N N . VAL A 1 189 ? 13.105 18.608 3.701 1.00 52.53 189 VAL A N 1
ATOM 1486 C CA . VAL A 1 189 ? 12.986 17.205 4.115 1.00 52.53 189 VAL A CA 1
ATOM 1487 C C . VAL A 1 189 ? 14.326 16.761 4.682 1.00 52.53 189 VAL A C 1
ATOM 1489 O O . VAL A 1 189 ? 15.301 16.606 3.946 1.00 52.53 189 VAL A O 1
ATOM 1492 N N . GLU A 1 190 ? 14.381 16.574 6.001 1.00 56.91 190 GLU A N 1
ATOM 1493 C CA . GLU A 1 190 ? 15.565 16.022 6.656 1.00 56.91 190 GLU A CA 1
ATOM 1494 C C . GLU A 1 190 ? 15.952 14.677 6.013 1.00 56.91 190 GLU A C 1
ATOM 1496 O O . GLU A 1 190 ? 15.075 13.837 5.766 1.00 56.91 190 GLU A O 1
ATOM 1501 N N . PRO A 1 191 ? 17.248 14.439 5.729 1.00 61.72 191 PRO A N 1
ATOM 1502 C CA . PRO A 1 191 ? 17.696 13.182 5.147 1.00 61.72 191 PRO A CA 1
ATOM 1503 C C . PRO A 1 191 ? 17.225 11.988 5.986 1.00 61.72 191 PRO A C 1
ATOM 1505 O O . PRO A 1 191 ? 17.618 11.835 7.137 1.00 61.72 191 PRO A O 1
ATOM 1508 N N . GLY A 1 192 ? 16.394 11.129 5.394 1.00 72.19 192 GLY A N 1
ATOM 1509 C CA . GLY A 1 192 ? 15.890 9.911 6.037 1.00 72.19 192 GLY A CA 1
ATOM 1510 C C . GLY A 1 192 ? 14.495 10.013 6.658 1.00 72.19 192 GLY A C 1
ATOM 1511 O O . GLY A 1 192 ? 13.955 8.973 7.022 1.00 72.19 192 GLY A O 1
ATOM 1512 N N . LYS A 1 193 ? 13.878 11.202 6.724 1.00 85.31 193 LYS A N 1
ATOM 1513 C CA . LYS A 1 193 ? 12.489 11.351 7.185 1.00 85.31 193 LYS A CA 1
ATOM 1514 C C . LYS A 1 193 ? 11.513 10.870 6.105 1.00 85.31 193 LYS A C 1
ATOM 1516 O O . LYS A 1 193 ? 11.579 11.320 4.958 1.00 85.31 193 LYS A O 1
ATOM 1521 N N . LEU A 1 194 ? 10.606 9.957 6.449 1.00 93.75 194 LEU A N 1
ATOM 1522 C CA . LEU A 1 194 ? 9.548 9.493 5.550 1.00 93.75 194 LEU A CA 1
ATOM 1523 C C . LEU A 1 194 ? 8.291 10.360 5.709 1.00 93.75 194 LEU A C 1
ATOM 1525 O O . LEU A 1 194 ? 8.109 11.059 6.702 1.00 93.75 194 LEU A O 1
ATOM 1529 N N . TRP A 1 195 ? 7.404 10.334 4.713 1.00 95.75 195 TRP A N 1
ATOM 1530 C CA . TRP A 1 195 ? 6.205 11.187 4.675 1.00 95.75 195 TRP A CA 1
ATOM 1531 C C . TRP A 1 195 ? 5.272 10.989 5.880 1.00 95.75 195 TRP A C 1
ATOM 1533 O O . TRP A 1 195 ? 4.578 11.918 6.277 1.00 95.75 195 TRP A O 1
ATOM 1543 N N . PHE A 1 196 ? 5.270 9.792 6.470 1.00 95.25 196 PHE A N 1
ATOM 1544 C CA . PHE A 1 196 ? 4.470 9.463 7.647 1.00 95.25 196 PHE A CA 1
ATOM 1545 C C . PHE A 1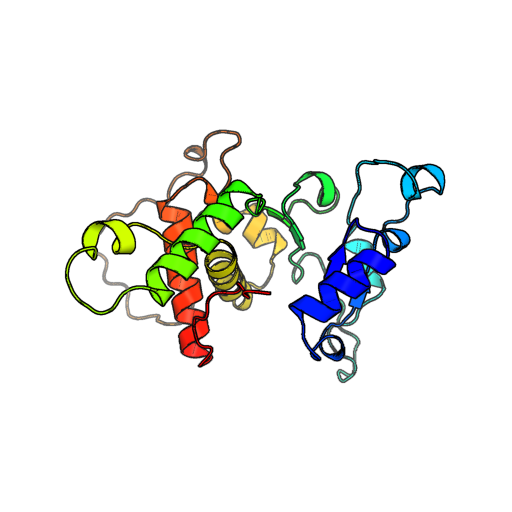 196 ? 5.128 9.876 8.975 1.00 95.25 196 PHE A C 1
ATOM 1547 O O . PHE A 1 196 ? 4.473 9.809 10.015 1.00 95.25 196 PHE A O 1
ATOM 1554 N N . ASP A 1 197 ? 6.403 10.281 8.969 1.00 94.81 197 ASP A N 1
ATOM 1555 C CA . ASP A 1 197 ? 7.108 10.798 10.155 1.00 94.81 197 ASP A CA 1
ATOM 1556 C C . ASP A 1 197 ? 6.826 12.289 10.385 1.00 94.81 197 ASP A C 1
ATOM 1558 O O . ASP A 1 197 ? 7.197 12.862 11.408 1.00 94.81 197 ASP A O 1
ATOM 1562 N N . ASP A 1 198 ? 6.196 12.947 9.414 1.00 94.81 198 ASP A N 1
ATOM 1563 C CA . ASP A 1 198 ? 5.717 14.312 9.536 1.00 94.81 198 ASP A CA 1
ATOM 1564 C C . ASP A 1 198 ? 4.218 14.303 9.852 1.00 94.81 198 ASP A C 1
ATOM 1566 O O . ASP A 1 198 ? 3.384 14.018 8.993 1.00 94.81 198 ASP A O 1
ATOM 1570 N N . GLU A 1 199 ? 3.877 14.561 11.116 1.00 93.50 199 GLU A N 1
ATOM 1571 C CA . GLU A 1 199 ? 2.503 14.461 11.618 1.00 93.50 199 GLU A CA 1
ATOM 1572 C C . GLU A 1 199 ? 1.503 15.352 10.848 1.00 93.50 199 GLU A C 1
ATOM 1574 O O . GLU A 1 199 ? 0.437 14.850 10.484 1.00 93.50 199 GLU A O 1
ATOM 1579 N N . PRO A 1 200 ? 1.807 16.624 10.512 1.00 95.62 200 PRO A N 1
ATOM 1580 C CA . PRO A 1 200 ? 0.965 17.416 9.615 1.00 95.62 200 PRO A CA 1
ATOM 1581 C C . PRO A 1 200 ? 0.717 16.767 8.245 1.00 95.62 200 PRO A C 1
ATOM 1583 O O . PRO A 1 200 ? -0.426 16.762 7.777 1.00 95.62 200 PRO A O 1
ATOM 1586 N N . ILE A 1 201 ? 1.751 16.205 7.604 1.00 96.50 201 ILE A N 1
ATOM 1587 C CA . ILE A 1 201 ? 1.603 15.513 6.312 1.00 96.50 201 ILE A CA 1
ATOM 1588 C C . ILE A 1 201 ? 0.740 14.257 6.466 1.00 96.50 201 ILE A C 1
ATOM 1590 O O . ILE A 1 201 ? -0.196 14.064 5.686 1.00 96.50 201 ILE A O 1
ATOM 1594 N N . LEU A 1 202 ? 1.016 13.425 7.474 1.00 96.44 202 LEU A N 1
ATOM 1595 C CA . LEU A 1 202 ? 0.245 12.214 7.753 1.00 96.44 202 LEU A CA 1
ATOM 1596 C C . LEU A 1 202 ? -1.233 12.548 7.991 1.00 96.44 202 LEU A C 1
ATOM 1598 O O . LEU A 1 202 ? -2.103 11.985 7.329 1.00 96.44 202 LEU A O 1
ATOM 1602 N N . ASN A 1 203 ? -1.517 13.515 8.867 1.00 96.12 203 ASN A N 1
ATOM 1603 C CA . ASN A 1 203 ? -2.879 13.937 9.196 1.00 96.12 203 ASN A CA 1
ATOM 1604 C C . ASN A 1 203 ? -3.637 14.457 7.970 1.00 96.12 203 ASN A C 1
ATOM 1606 O O . ASN A 1 203 ? -4.818 14.156 7.797 1.00 96.12 203 ASN A O 1
ATOM 1610 N N . ALA A 1 204 ? -2.975 15.200 7.082 1.00 97.25 204 ALA A N 1
ATOM 1611 C CA . ALA A 1 204 ? -3.597 15.664 5.847 1.00 97.25 204 ALA A CA 1
ATOM 1612 C C . ALA A 1 204 ? -3.982 14.497 4.917 1.00 97.25 204 ALA A C 1
ATOM 1614 O O . ALA A 1 204 ? -5.071 14.510 4.336 1.00 97.25 204 ALA A O 1
ATOM 1615 N N . TRP A 1 205 ? -3.144 13.458 4.817 1.00 98.06 205 TRP A N 1
ATOM 1616 C CA . TRP A 1 205 ? -3.494 12.238 4.085 1.00 98.06 205 TRP A CA 1
ATOM 1617 C C . TRP A 1 205 ? -4.635 11.461 4.739 1.00 98.06 205 TRP A C 1
ATOM 1619 O O . TRP A 1 205 ? -5.542 11.025 4.033 1.00 98.06 205 TRP A O 1
ATOM 1629 N N . VAL A 1 206 ? -4.640 11.332 6.069 1.00 97.25 206 VAL A N 1
ATOM 1630 C CA . VAL A 1 206 ? -5.732 10.687 6.818 1.00 97.25 206 VAL A CA 1
ATOM 1631 C C . VAL A 1 206 ? -7.060 11.398 6.566 1.00 97.25 206 VAL A C 1
ATOM 1633 O O . VAL A 1 206 ? -8.057 10.750 6.250 1.00 97.25 206 VAL A O 1
ATOM 1636 N N . LEU A 1 207 ? -7.090 12.731 6.661 1.00 96.88 207 LEU A N 1
ATOM 1637 C CA . LEU A 1 207 ? -8.298 13.522 6.409 1.00 96.88 207 LEU A CA 1
ATOM 1638 C C . LEU A 1 207 ? -8.821 13.316 4.986 1.00 96.88 207 LEU A C 1
ATOM 1640 O O . LEU A 1 207 ? -10.025 13.133 4.793 1.00 96.88 207 LEU A O 1
ATOM 1644 N N . ARG A 1 208 ? -7.918 13.293 4.000 1.00 97.12 208 ARG A N 1
ATOM 1645 C CA . ARG A 1 208 ? -8.273 12.994 2.612 1.00 97.12 208 ARG A CA 1
ATOM 1646 C C . ARG A 1 208 ? -8.823 11.576 2.459 1.00 97.12 208 ARG A C 1
ATOM 1648 O O . ARG A 1 208 ? -9.842 11.399 1.804 1.00 97.12 208 ARG A O 1
ATOM 1655 N N . GLY A 1 209 ? -8.210 10.582 3.097 1.00 97.31 209 GLY A N 1
ATOM 1656 C CA . GLY A 1 209 ? -8.686 9.199 3.060 1.00 97.31 209 GLY A CA 1
ATOM 1657 C C . GLY A 1 209 ? -10.069 9.026 3.683 1.00 97.31 209 GLY A C 1
ATOM 1658 O O . GLY A 1 209 ? -10.944 8.406 3.084 1.00 97.31 209 GLY A O 1
ATOM 1659 N N . LYS A 1 210 ? -10.314 9.658 4.838 1.00 96.50 210 LYS A N 1
ATOM 1660 C CA . LYS A 1 210 ? -11.642 9.706 5.471 1.00 96.50 210 LYS A CA 1
ATOM 1661 C C . LYS A 1 210 ? -12.679 10.398 4.579 1.00 96.50 210 LYS A C 1
ATOM 1663 O O . LYS A 1 210 ? -13.842 10.008 4.582 1.00 96.50 210 LYS A O 1
ATOM 1668 N N . ALA A 1 211 ? -12.300 11.433 3.826 1.00 96.31 211 ALA A N 1
ATOM 1669 C CA . ALA A 1 211 ? -13.189 12.055 2.844 1.00 96.31 211 ALA A CA 1
ATOM 1670 C C . ALA A 1 211 ? -13.509 11.103 1.680 1.00 96.31 211 ALA A C 1
ATOM 1672 O O . ALA A 1 211 ? -14.683 10.908 1.385 1.00 96.31 211 ALA A O 1
ATOM 1673 N N . ALA A 1 212 ? -12.499 10.442 1.110 1.00 96.88 212 ALA A N 1
ATOM 1674 C CA . ALA A 1 212 ? -12.677 9.491 0.013 1.00 96.88 212 ALA A CA 1
ATOM 1675 C C . ALA A 1 212 ? -13.558 8.287 0.397 1.00 96.88 212 ALA A C 1
ATOM 1677 O O . ALA A 1 212 ? -14.382 7.852 -0.401 1.00 96.88 212 ALA A O 1
ATOM 1678 N N . LEU A 1 213 ? -13.430 7.762 1.621 1.00 96.38 213 LEU A N 1
ATOM 1679 C CA . LEU A 1 213 ? -14.314 6.696 2.112 1.00 96.38 213 LEU A CA 1
ATOM 1680 C C . LEU A 1 213 ? -15.765 7.165 2.250 1.00 96.38 213 LEU A C 1
ATOM 1682 O O . LEU A 1 213 ? -16.670 6.449 1.830 1.00 96.38 213 LEU A O 1
ATOM 1686 N N . ARG A 1 214 ? -15.986 8.382 2.767 1.00 96.81 214 ARG A N 1
ATOM 1687 C CA . ARG A 1 214 ? -17.329 8.977 2.851 1.00 96.81 214 ARG A CA 1
ATOM 1688 C C . ARG A 1 214 ? -17.966 9.171 1.477 1.00 96.81 214 ARG A C 1
ATOM 1690 O O . ARG A 1 214 ? -19.151 8.926 1.340 1.00 96.81 214 ARG A O 1
ATOM 1697 N N . GLU A 1 215 ? -17.199 9.589 0.471 1.00 96.81 215 GLU A N 1
ATOM 1698 C CA . GLU A 1 215 ? -17.697 9.737 -0.907 1.00 96.81 215 GLU A CA 1
ATOM 1699 C C . GLU A 1 215 ? -18.090 8.403 -1.559 1.00 96.81 215 GLU A C 1
ATOM 1701 O O . GLU A 1 215 ? -18.889 8.389 -2.492 1.00 96.81 215 GLU A O 1
ATOM 1706 N N . LEU A 1 216 ? -17.525 7.292 -1.082 1.00 96.56 216 LEU A N 1
ATOM 1707 C CA . LEU A 1 216 ? -17.822 5.938 -1.551 1.00 96.56 216 LEU A CA 1
ATOM 1708 C C . LEU A 1 216 ? -18.846 5.206 -0.669 1.00 96.56 216 LEU A C 1
ATOM 1710 O O . LEU A 1 216 ? -19.062 4.015 -0.880 1.00 96.56 216 LEU A O 1
ATOM 1714 N N . ASP A 1 217 ? -19.435 5.886 0.321 1.00 97.12 217 ASP A N 1
ATOM 1715 C CA . ASP A 1 217 ? -20.334 5.299 1.323 1.00 97.12 217 ASP A CA 1
ATOM 1716 C C . ASP A 1 217 ? -19.725 4.088 2.066 1.00 97.12 217 ASP A C 1
ATOM 1718 O O . ASP A 1 217 ? -20.426 3.162 2.478 1.00 97.12 217 ASP A O 1
ATOM 1722 N N . ILE A 1 218 ? -18.400 4.089 2.264 1.00 94.25 218 ILE A N 1
ATOM 1723 C CA . ILE A 1 218 ? -17.688 3.042 3.008 1.00 94.25 218 ILE A CA 1
ATOM 1724 C C . ILE A 1 218 ? -17.561 3.475 4.479 1.00 94.25 218 ILE A C 1
ATOM 1726 O O . ILE A 1 218 ? -16.948 4.514 4.758 1.00 94.25 218 ILE A O 1
ATOM 1730 N N . PRO A 1 219 ? -18.109 2.707 5.440 1.00 92.56 219 PRO A N 1
ATOM 1731 C CA . PRO A 1 219 ? -18.041 3.057 6.852 1.00 92.56 219 PRO A CA 1
ATOM 1732 C C . PRO A 1 219 ? -16.615 2.937 7.403 1.00 92.56 219 PRO A C 1
ATOM 1734 O O . PRO A 1 219 ? -15.828 2.087 6.989 1.00 92.56 219 PRO A O 1
ATOM 1737 N N . LEU A 1 220 ? -16.296 3.779 8.387 1.00 90.12 220 LEU A N 1
ATOM 1738 C CA . LEU A 1 220 ? -15.066 3.661 9.166 1.00 90.12 220 LEU A CA 1
ATOM 1739 C C . LEU A 1 220 ? -15.285 2.662 10.300 1.00 90.12 220 LEU A C 1
ATOM 1741 O O . LEU A 1 220 ? -15.885 3.000 11.318 1.00 90.12 220 LEU A O 1
ATOM 1745 N N . THR A 1 221 ? -14.789 1.443 10.120 1.00 86.62 221 THR A N 1
ATOM 1746 C CA . THR A 1 221 ? -14.800 0.392 11.141 1.00 86.62 221 THR A CA 1
ATOM 1747 C C . THR A 1 221 ? -13.367 0.048 11.553 1.00 86.62 221 THR A C 1
ATOM 1749 O O . THR A 1 221 ? -12.506 -0.055 10.673 1.00 86.62 221 THR A O 1
ATOM 1752 N N . PRO A 1 222 ? -13.075 -0.149 12.853 1.00 84.81 222 PRO A N 1
ATOM 1753 C CA . PRO A 1 222 ? -11.798 -0.717 13.275 1.00 84.81 222 PRO A CA 1
ATOM 1754 C C . PRO A 1 222 ? -11.567 -2.076 12.601 1.00 84.81 222 PRO A C 1
ATOM 1756 O O . PRO A 1 222 ? -12.477 -2.896 12.540 1.00 84.81 222 PRO A O 1
ATOM 1759 N N . GLY A 1 223 ? -10.354 -2.312 12.095 1.00 80.12 223 GLY A N 1
ATOM 1760 C CA . GLY A 1 223 ? -9.969 -3.571 11.437 1.00 80.12 223 GLY A CA 1
ATOM 1761 C C . GLY A 1 223 ? -9.495 -4.662 12.401 1.00 80.12 223 GLY A C 1
ATOM 1762 O O . GLY A 1 223 ? -8.772 -5.566 11.992 1.00 80.12 223 GLY A O 1
ATOM 1763 N N . LEU A 1 224 ? -9.825 -4.534 13.686 1.00 80.62 224 LEU A N 1
ATOM 1764 C CA . LEU A 1 224 ? -9.486 -5.504 14.719 1.00 80.62 224 LEU A CA 1
ATOM 1765 C C . LEU A 1 224 ? -10.681 -6.420 14.971 1.00 80.62 224 LEU A C 1
ATOM 1767 O O . LEU A 1 224 ? -11.827 -5.976 14.991 1.00 80.62 224 LEU A O 1
ATOM 1771 N N . PHE A 1 225 ? -10.395 -7.690 15.216 1.00 70.25 225 PHE A N 1
ATOM 1772 C CA . PHE A 1 225 ? -11.385 -8.677 15.617 1.00 70.25 225 PHE A CA 1
ATOM 1773 C C . PHE A 1 225 ? -10.929 -9.272 16.947 1.00 70.25 225 PHE A C 1
ATOM 1775 O O . PHE A 1 225 ? -9.756 -9.627 17.091 1.00 70.25 225 PHE A O 1
ATOM 1782 N N . MET A 1 226 ? -11.833 -9.352 17.924 1.00 58.25 226 MET A N 1
ATOM 1783 C CA . MET A 1 226 ? -11.595 -10.190 19.097 1.00 58.25 226 MET A CA 1
ATOM 1784 C C . MET A 1 226 ? -11.832 -11.638 18.661 1.00 58.25 226 MET A C 1
ATOM 1786 O O . MET A 1 226 ? -12.965 -11.989 18.333 1.00 58.25 226 MET A O 1
ATOM 1790 N N . GLU A 1 227 ? -10.760 -12.430 18.566 1.00 56.53 227 GLU A N 1
ATOM 1791 C CA . GLU A 1 227 ? -10.858 -13.892 18.417 1.00 56.53 227 GLU A CA 1
ATOM 1792 C C . GLU A 1 227 ? -11.384 -14.547 19.702 1.00 56.53 227 GLU A C 1
ATOM 1794 O O . GLU A 1 227 ? -10.990 -14.100 20.806 1.00 56.53 227 GLU A O 1
#

Radius of gyration: 20.56 Å; Cα contacts (8 Å, |Δi|>4): 226; chains: 1; bounding box: 40×62×61 Å

Foldseek 3Di:
DAAELADPVVQVVVCCVQCVPCPVVDQDRHYNVPQPDDPVVSVDPDQTADDVVVQQVVPFPDPPDPDGHGDDQFHAADEEQDCSNHVNQSLRYDHFHDDDPVLVVLQVVLVVVVVPDDDDDCPPVSVVRDRPLRVLLVLLVVVVSVPGRGSSVCSVVVVLQCSPPDPPDDDDPDDDDDDDDDDPPPVPDDPPDHSCNDVVSSVSSNVSSVVSCVVVVHDDDDPDDDD

InterPro domains:
  IPR023214 HAD superfamily [G3DSA:3.40.50.1000] (1-158)

Sequence (227 aa):
MIWSSAQPHSVSDMVSRCFEGHERDLAAIWARDTLGLTEDQYYHKAQTTKNLAKPWAELSISEHVTSPQRHSASTTLLLDDSPLKARLQPWNHACIREYVEMQRQRDLEIMQAFSEEGESEFEDAVLSLKYDETLLAVIGVLDALKHESNVASWLRKGGLFHPGGRMRGLTGPVDSHSRTSSPVSPDCVEPGKLWFDDEPILNAWVLRGKAALRELDIPLTPGLFME

Solvent-accessible surface area (backbone atoms only — not comparable to full-atom values): 14199 Å² total; per-residue (Å²): 102,49,79,43,84,47,51,57,71,60,46,53,53,52,47,54,72,76,42,69,86,48,63,82,77,38,88,40,82,40,27,32,85,71,52,77,60,53,73,67,48,65,79,43,97,56,93,60,50,62,60,62,68,54,56,35,73,75,43,64,76,42,94,85,48,102,60,74,46,58,48,46,60,43,71,38,78,44,79,43,66,50,69,66,32,26,67,88,48,57,44,26,49,50,72,45,85,77,89,46,71,70,58,53,53,52,39,50,53,53,54,50,53,70,72,71,64,76,93,87,85,60,61,77,66,54,72,68,62,71,63,89,52,64,68,37,21,48,45,18,50,52,58,56,49,74,78,49,86,32,40,24,62,40,46,68,72,44,40,73,73,41,76,83,67,73,82,88,83,78,90,68,86,83,76,86,77,87,82,91,73,77,76,80,55,86,86,73,65,58,92,88,68,53,52,74,76,38,60,72,50,32,50,49,19,26,54,44,12,56,48,55,31,57,78,67,73,48,81,94,69,80,93,75,77,90,128

Organism: NCBI:txid1128425

pLDDT: mean 83.67, std 19.89, range [31.78, 98.31]